Protein AF-0000000086186577 (afdb_homodimer)

Structure (mmCIF, N/CA/C/O backbone):
data_AF-0000000086186577-model_v1
#
loop_
_entity.id
_entity.type
_entity.pdbx_description
1 polymer 'Ribonuclease VapC'
#
loop_
_atom_site.group_PDB
_atom_site.id
_atom_site.type_symbol
_atom_site.label_atom_id
_atom_site.label_alt_id
_atom_site.label_comp_id
_atom_site.label_asym_id
_atom_site.label_entity_id
_atom_site.label_seq_id
_atom_site.pdbx_PDB_ins_code
_atom_site.Cartn_x
_atom_site.Cartn_y
_atom_site.Cartn_z
_atom_site.occupancy
_atom_site.B_iso_or_equiv
_atom_site.auth_seq_id
_atom_site.auth_comp_id
_atom_site.auth_asym_id
_atom_site.auth_atom_id
_atom_site.pdbx_PDB_model_num
ATOM 1 N N . MET A 1 1 ? -5.613 15.898 15.164 1 96.75 1 MET A N 1
ATOM 2 C CA . MET A 1 1 ? -4.414 15.586 14.383 1 96.75 1 MET A CA 1
ATOM 3 C C . MET A 1 1 ? -4.773 15.289 12.938 1 96.75 1 MET A C 1
ATOM 5 O O . MET A 1 1 ? -5.777 14.625 12.664 1 96.75 1 MET A O 1
ATOM 9 N N . ILE A 1 2 ? -3.973 15.852 12.047 1 98.38 2 ILE A N 1
ATOM 10 C CA . ILE A 1 2 ? -4.281 15.711 10.625 1 98.38 2 ILE A CA 1
ATOM 11 C C . ILE A 1 2 ? -3.23 14.828 9.953 1 98.38 2 ILE A C 1
ATOM 13 O O . ILE A 1 2 ? -2.037 15.141 9.992 1 98.38 2 ILE A O 1
ATOM 17 N N . LEU A 1 3 ? -3.717 13.711 9.422 1 98.81 3 LEU A N 1
ATOM 18 C CA . LEU A 1 3 ? -2.891 12.883 8.547 1 98.81 3 LEU A CA 1
ATOM 19 C C . LEU A 1 3 ? -2.809 13.492 7.148 1 98.81 3 LEU A C 1
ATOM 21 O O . LEU A 1 3 ? -3.828 13.641 6.473 1 98.81 3 LEU A O 1
ATOM 25 N N . VAL A 1 4 ? -1.599 13.844 6.754 1 98.62 4 VAL A N 1
ATOM 26 C CA . VAL A 1 4 ? -1.414 14.492 5.461 1 98.62 4 VAL A CA 1
ATOM 27 C C . VAL A 1 4 ? -0.973 13.461 4.426 1 98.62 4 VAL A C 1
ATOM 29 O O . VAL A 1 4 ? 0.032 12.766 4.613 1 98.62 4 VAL A O 1
ATOM 32 N N . ASP A 1 5 ? -1.683 13.383 3.336 1 98.19 5 ASP A N 1
ATOM 33 C CA . ASP A 1 5 ? -1.47 12.406 2.273 1 98.19 5 ASP A CA 1
ATOM 34 C C . ASP A 1 5 ? -0.297 12.812 1.382 1 98.19 5 ASP A C 1
ATOM 36 O O . ASP A 1 5 ? 0.136 13.961 1.401 1 98.19 5 ASP A O 1
ATOM 40 N N . THR A 1 6 ? 0.16 11.836 0.624 1 97.81 6 THR A N 1
ATOM 41 C CA . THR A 1 6 ? 1.328 11.984 -0.237 1 97.81 6 THR A CA 1
ATOM 42 C C . THR A 1 6 ? 1.143 13.156 -1.199 1 97.81 6 THR A C 1
ATOM 44 O O . THR A 1 6 ? 2.064 13.953 -1.407 1 97.81 6 THR A O 1
ATOM 47 N N . SER A 1 7 ? -0.025 13.305 -1.786 1 95.88 7 SER A N 1
ATOM 48 C CA . SER A 1 7 ? -0.275 14.352 -2.771 1 95.88 7 SER A CA 1
ATOM 49 C C . SER A 1 7 ? -0.079 15.742 -2.168 1 95.88 7 SER A C 1
ATOM 51 O O . SER A 1 7 ? 0.431 16.641 -2.83 1 95.88 7 SER A O 1
ATOM 53 N N . VAL A 1 8 ? -0.437 15.945 -0.972 1 97.62 8 VAL A N 1
ATOM 54 C CA . VAL A 1 8 ? -0.311 17.234 -0.298 1 97.62 8 VAL A CA 1
ATOM 55 C C . VAL A 1 8 ? 1.159 17.516 0.009 1 97.62 8 VAL A C 1
ATOM 57 O O . VAL A 1 8 ? 1.636 18.641 -0.181 1 97.62 8 VAL A O 1
ATOM 60 N N . TRP A 1 9 ? 1.901 16.516 0.48 1 97.88 9 TRP A N 1
ATOM 61 C CA . TRP A 1 9 ? 3.326 16.672 0.759 1 97.88 9 TRP A CA 1
ATOM 62 C C . TRP A 1 9 ? 4.094 17.016 -0.51 1 97.88 9 TRP A C 1
ATOM 64 O O . TRP A 1 9 ? 4.961 17.891 -0.494 1 97.88 9 TRP A O 1
ATOM 74 N N . ILE A 1 10 ? 3.803 16.328 -1.599 1 96.31 10 ILE A N 1
ATOM 75 C CA . ILE A 1 10 ? 4.465 16.609 -2.871 1 96.31 10 ILE A CA 1
ATOM 76 C C . ILE A 1 10 ? 4.258 18.062 -3.262 1 96.31 10 ILE A C 1
ATOM 78 O O . ILE A 1 10 ? 5.211 18.75 -3.635 1 96.31 10 ILE A O 1
ATOM 82 N N . ASP A 1 11 ? 3.039 18.547 -3.156 1 95.69 11 ASP A N 1
ATOM 83 C CA . ASP A 1 11 ? 2.748 19.938 -3.461 1 95.69 11 ASP A CA 1
ATOM 84 C C . ASP A 1 11 ? 3.557 20.875 -2.568 1 95.69 11 ASP A C 1
ATOM 86 O O . ASP A 1 11 ? 4.133 21.859 -3.049 1 95.69 11 ASP A O 1
ATOM 90 N N . HIS A 1 12 ? 3.576 20.531 -1.298 1 96.75 12 HIS A N 1
ATOM 91 C CA . HIS A 1 12 ? 4.273 21.359 -0.326 1 96.75 12 HIS A CA 1
ATOM 92 C C . HIS A 1 12 ? 5.77 21.406 -0.607 1 96.75 12 HIS A C 1
ATOM 94 O O . HIS A 1 12 ? 6.406 22.453 -0.461 1 96.75 12 HIS A O 1
ATOM 100 N N . LEU A 1 13 ? 6.363 20.281 -0.98 1 95.88 13 LEU A N 1
ATOM 101 C CA . LEU A 1 13 ? 7.797 20.188 -1.246 1 95.88 13 LEU A CA 1
ATOM 102 C C . LEU A 1 13 ? 8.156 20.922 -2.533 1 95.88 13 LEU A C 1
ATOM 104 O O . LEU A 1 13 ? 9.289 21.375 -2.691 1 95.88 13 LEU A O 1
ATOM 108 N N . HIS A 1 14 ? 7.18 21.016 -3.459 1 95.12 14 HIS A N 1
ATOM 109 C CA . HIS A 1 14 ? 7.383 21.781 -4.688 1 95.12 14 HIS A CA 1
ATOM 110 C C . HIS A 1 14 ? 7.199 23.281 -4.441 1 95.12 14 HIS A C 1
ATOM 112 O O . HIS A 1 14 ? 7.977 24.094 -4.945 1 95.12 14 HIS A O 1
ATOM 118 N N . ARG A 1 15 ? 6.109 23.562 -3.793 1 96.25 15 ARG A N 1
ATOM 119 C CA . ARG A 1 15 ? 5.777 24.922 -3.387 1 96.25 15 ARG A CA 1
ATOM 120 C C . ARG A 1 15 ? 5.195 24.953 -1.979 1 96.25 15 ARG A C 1
ATOM 122 O O . ARG A 1 15 ? 4.133 24.375 -1.73 1 96.25 15 ARG A O 1
ATOM 129 N N . ARG A 1 16 ? 5.852 25.641 -1.204 1 96.44 16 ARG A N 1
ATOM 130 C CA . ARG A 1 16 ? 5.461 25.688 0.201 1 96.44 16 ARG A CA 1
ATOM 131 C C . ARG A 1 16 ? 3.979 26.016 0.343 1 96.44 16 ARG A C 1
ATOM 133 O O . ARG A 1 16 ? 3.502 27.016 -0.22 1 96.44 16 ARG A O 1
ATOM 140 N N . ASP A 1 17 ? 3.322 25.188 1.038 1 95.69 17 ASP A N 1
ATOM 141 C CA . ASP A 1 17 ? 1.931 25.422 1.413 1 95.69 17 ASP A CA 1
ATOM 142 C C . ASP A 1 17 ? 1.835 26.062 2.795 1 95.69 17 ASP A C 1
ATOM 144 O O . ASP A 1 17 ? 2.129 25.422 3.805 1 95.69 17 ASP A O 1
ATOM 148 N N . GLU A 1 18 ? 1.348 27.297 2.865 1 96.12 18 GLU A N 1
ATOM 149 C CA . GLU A 1 18 ? 1.37 28.062 4.105 1 96.12 18 GLU A CA 1
ATOM 150 C C . GLU A 1 18 ? 0.424 27.469 5.145 1 96.12 18 GLU A C 1
ATOM 152 O O . GLU A 1 18 ? 0.695 27.531 6.344 1 96.12 18 GLU A O 1
ATOM 157 N N . HIS A 1 19 ? -0.599 26.938 4.652 1 96.12 19 HIS A N 1
ATOM 158 C CA . HIS A 1 19 ? -1.521 26.297 5.59 1 96.12 19 HIS A CA 1
ATOM 159 C C . HIS A 1 19 ? -0.889 25.078 6.246 1 96.12 19 HIS A C 1
ATOM 161 O O . HIS A 1 19 ? -0.95 24.922 7.469 1 96.12 19 HIS A O 1
ATOM 167 N N . LEU A 1 20 ? -0.314 24.188 5.441 1 97.56 20 LEU A N 1
ATOM 168 C CA . LEU A 1 20 ? 0.388 23.031 6 1 97.56 20 LEU A CA 1
ATOM 169 C C . LEU A 1 20 ? 1.509 23.484 6.934 1 97.56 20 LEU A C 1
ATOM 171 O O . LEU A 1 20 ? 1.681 22.922 8.016 1 97.56 20 LEU A O 1
ATOM 175 N N . ALA A 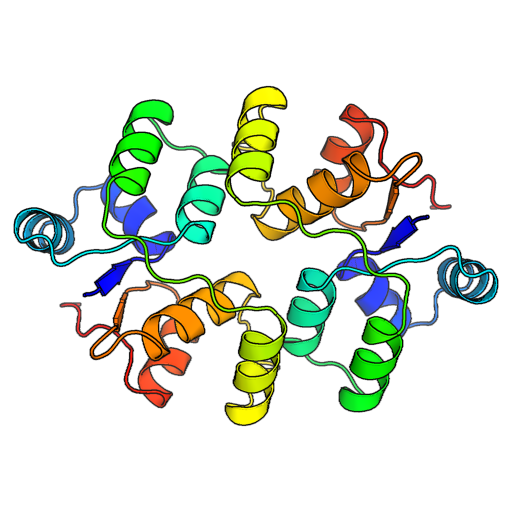1 21 ? 2.262 24.484 6.578 1 97.38 21 ALA A N 1
ATOM 176 C CA . ALA A 1 21 ? 3.357 25 7.395 1 97.38 21 ALA A CA 1
ATOM 177 C C . ALA A 1 21 ? 2.854 25.438 8.766 1 97.38 21 ALA A C 1
ATOM 179 O O . ALA A 1 21 ? 3.482 25.156 9.789 1 97.38 21 ALA A O 1
ATOM 180 N N . SER A 1 22 ? 1.785 26.125 8.719 1 97.19 22 SER A N 1
ATOM 181 C CA . SER A 1 22 ? 1.215 26.594 9.977 1 97.19 22 SER A CA 1
ATOM 182 C C . SER A 1 22 ? 0.793 25.438 10.867 1 97.19 22 SER A C 1
ATOM 184 O O . SER A 1 22 ? 1.011 25.469 12.078 1 97.19 22 SER A O 1
ATOM 186 N N . LEU A 1 23 ? 0.157 24.422 10.297 1 97.38 23 LEU A N 1
ATOM 187 C CA . LEU A 1 23 ? -0.253 23.234 11.039 1 97.38 23 LEU A CA 1
ATOM 188 C C . LEU A 1 23 ? 0.958 22.516 11.617 1 97.38 23 LEU A C 1
ATOM 190 O O . LEU A 1 23 ? 0.913 22.016 12.742 1 97.38 23 LEU A O 1
ATOM 194 N N . LEU A 1 24 ? 2.021 22.438 10.828 1 97.5 24 LEU A N 1
ATOM 195 C CA . LEU A 1 24 ? 3.262 21.812 11.273 1 97.5 24 LEU A CA 1
ATOM 196 C C . LEU A 1 24 ? 3.836 22.531 12.477 1 97.5 24 LEU A C 1
ATOM 198 O O . LEU A 1 24 ? 4.266 21.906 13.445 1 97.5 24 LEU A O 1
ATOM 202 N N . GLU A 1 25 ? 3.807 23.797 12.445 1 97 25 GLU A N 1
ATOM 203 C CA . GLU A 1 25 ? 4.324 24.625 13.539 1 97 25 GLU A CA 1
ATOM 204 C C . GLU A 1 25 ? 3.521 24.406 14.812 1 97 25 GLU A C 1
ATOM 206 O O . GLU A 1 25 ? 4.066 24.5 15.922 1 97 25 GLU A O 1
ATOM 211 N N . ARG A 1 26 ? 2.33 24.094 14.664 1 97.5 26 ARG A N 1
ATOM 212 C CA . ARG A 1 26 ? 1.442 23.922 15.812 1 97.5 26 ARG A CA 1
ATOM 213 C C . ARG A 1 26 ? 1.37 22.469 16.234 1 97.5 26 ARG A C 1
ATOM 215 O O . ARG A 1 26 ? 0.545 22.094 17.078 1 97.5 26 ARG A O 1
ATOM 222 N N . ASP A 1 27 ? 2.154 21.562 15.664 1 97.38 27 ASP A N 1
ATOM 223 C CA . ASP A 1 27 ? 2.219 20.141 15.977 1 97.38 27 ASP A CA 1
ATOM 224 C C . ASP A 1 27 ? 0.853 19.484 15.805 1 97.38 27 ASP A C 1
ATOM 226 O O . ASP A 1 27 ? 0.437 18.672 16.641 1 97.38 27 ASP A O 1
ATOM 230 N N . GLU A 1 28 ? 0.205 19.891 14.688 1 97.69 28 GLU A N 1
ATOM 231 C CA . GLU A 1 28 ? -1.139 19.391 14.43 1 97.69 28 GLU A CA 1
ATOM 232 C C . GLU A 1 28 ? -1.147 18.422 13.234 1 97.69 28 GLU A C 1
ATOM 234 O O . GLU A 1 28 ? -2.213 18.078 12.727 1 97.69 28 GLU A O 1
ATOM 239 N N . VAL A 1 29 ? 0.001 18.094 12.766 1 98.38 29 VAL A N 1
ATOM 240 C CA . VAL A 1 29 ? 0.143 17.219 11.617 1 98.38 29 VAL A CA 1
ATOM 241 C C . VAL A 1 29 ? 0.831 15.914 12.039 1 98.38 29 VAL A C 1
ATOM 243 O O . VAL A 1 29 ? 1.8 15.938 12.797 1 98.38 29 VAL A O 1
ATOM 246 N N . GLY A 1 30 ? 0.238 14.836 11.617 1 98.62 30 GLY A N 1
ATOM 247 C CA . GLY A 1 30 ? 0.902 13.547 11.703 1 98.62 30 GLY A CA 1
ATOM 248 C C . GLY A 1 30 ? 1.228 12.953 10.352 1 98.62 30 GLY A C 1
ATOM 249 O O . GLY A 1 30 ? 0.874 13.516 9.312 1 98.62 30 GLY A O 1
ATOM 250 N N . CYS A 1 31 ? 1.93 11.883 10.414 1 98.81 31 CYS A N 1
ATOM 251 C CA . CYS A 1 31 ? 2.322 11.156 9.211 1 98.81 31 CYS A CA 1
ATOM 252 C C . CYS A 1 31 ? 2.01 9.672 9.336 1 98.81 31 CYS A C 1
ATOM 254 O O . CYS A 1 31 ? 1.437 9.234 10.336 1 98.81 31 CYS A O 1
ATOM 256 N N . HIS A 1 32 ? 2.16 9 8.312 1 98.88 32 HIS A N 1
ATOM 257 C CA . HIS A 1 32 ? 1.963 7.559 8.234 1 98.88 32 HIS A CA 1
ATOM 258 C C . HIS A 1 32 ? 3.139 6.879 7.535 1 98.88 32 HIS A C 1
ATOM 260 O O . HIS A 1 32 ? 3.664 7.398 6.551 1 98.88 32 HIS A O 1
ATOM 266 N N . PRO A 1 33 ? 3.518 5.703 7.973 1 98.81 33 PRO A N 1
ATOM 267 C CA . PRO A 1 33 ? 4.633 5.004 7.332 1 98.81 33 PRO A CA 1
ATOM 268 C C . PRO A 1 33 ? 4.441 4.84 5.824 1 98.81 33 PRO A C 1
ATOM 270 O O . PRO A 1 33 ? 5.387 5.023 5.055 1 98.81 33 PRO A O 1
ATOM 273 N N . MET A 1 34 ? 3.242 4.598 5.395 1 98.81 34 MET A N 1
ATOM 274 C CA . MET A 1 34 ? 3.01 4.355 3.973 1 98.81 34 MET A CA 1
ATOM 275 C C . MET A 1 34 ? 3.139 5.648 3.174 1 98.81 34 MET A C 1
ATOM 277 O O . MET A 1 34 ? 3.492 5.621 1.993 1 98.81 34 MET A O 1
ATOM 281 N N . VAL A 1 35 ? 2.854 6.766 3.738 1 98.75 35 VAL A N 1
ATOM 282 C CA . VAL A 1 35 ? 3.096 8.047 3.092 1 98.75 35 VAL A CA 1
ATOM 283 C C . VAL A 1 35 ? 4.598 8.266 2.912 1 98.75 35 VAL A C 1
ATOM 285 O O . VAL A 1 35 ? 5.047 8.688 1.845 1 98.75 35 VAL A O 1
ATOM 288 N N . ILE A 1 36 ? 5.352 7.949 3.955 1 98.75 36 ILE A N 1
ATOM 289 C CA . ILE A 1 36 ? 6.805 8.07 3.893 1 98.75 36 ILE A CA 1
ATOM 290 C C . ILE A 1 36 ? 7.352 7.148 2.807 1 98.75 36 ILE A C 1
ATOM 292 O O . ILE A 1 36 ? 8.219 7.547 2.023 1 98.75 36 ILE A O 1
ATOM 296 N N . GLU A 1 37 ? 6.852 5.93 2.768 1 98.75 37 GLU A N 1
ATOM 297 C CA . GLU A 1 37 ? 7.285 4.973 1.757 1 98.75 37 GLU A CA 1
ATOM 298 C C . GLU A 1 37 ? 7.004 5.488 0.349 1 98.75 37 GLU A C 1
ATOM 300 O O . GLU A 1 37 ? 7.852 5.375 -0.54 1 98.75 37 GLU A O 1
ATOM 305 N N . GLU A 1 38 ? 5.816 6.027 0.149 1 98.38 38 GLU A N 1
ATOM 306 C CA . GLU A 1 38 ? 5.473 6.57 -1.161 1 98.38 38 GLU A CA 1
ATOM 307 C C . GLU A 1 38 ? 6.418 7.707 -1.551 1 98.38 38 GLU A C 1
ATOM 309 O O . GLU A 1 38 ? 6.895 7.762 -2.686 1 98.38 38 GLU A O 1
ATOM 314 N N . LEU A 1 39 ? 6.684 8.609 -0.676 1 98.12 39 LEU A N 1
ATOM 315 C CA . LEU A 1 39 ? 7.582 9.727 -0.957 1 98.12 39 LEU A CA 1
ATOM 316 C C . LEU A 1 39 ? 9 9.219 -1.216 1 98.12 39 LEU A C 1
ATOM 318 O O . LEU A 1 39 ? 9.688 9.734 -2.102 1 98.12 39 LEU A O 1
ATOM 322 N N . ALA A 1 40 ? 9.414 8.211 -0.444 1 98.19 40 ALA A N 1
ATOM 323 C CA . ALA A 1 40 ? 10.75 7.641 -0.597 1 98.19 40 ALA A CA 1
ATOM 324 C C . ALA A 1 40 ? 10.922 7.008 -1.977 1 98.19 40 ALA A C 1
ATOM 326 O O . ALA A 1 40 ? 12.039 6.941 -2.5 1 98.19 40 ALA A O 1
ATOM 327 N N . LEU A 1 41 ? 9.844 6.602 -2.555 1 98.25 41 LEU A N 1
ATOM 328 C CA . LEU A 1 41 ? 9.891 5.961 -3.865 1 98.25 41 LEU A CA 1
ATOM 329 C C . LEU A 1 41 ? 9.812 7 -4.98 1 98.25 41 LEU A C 1
ATOM 331 O O . LEU A 1 41 ? 10.086 6.691 -6.141 1 98.25 41 LEU A O 1
ATOM 335 N N . GLY A 1 42 ? 9.352 8.203 -4.621 1 96.81 42 GLY A N 1
ATOM 336 C CA . GLY A 1 42 ? 9.281 9.289 -5.586 1 96.81 42 GLY A CA 1
ATOM 337 C C . GLY A 1 42 ? 10.602 10.016 -5.762 1 96.81 42 GLY A C 1
ATOM 338 O O . GLY A 1 42 ? 11.641 9.547 -5.305 1 96.81 42 GLY A O 1
ATOM 339 N N . SER A 1 43 ? 10.523 11.07 -6.605 1 91.25 43 SER A N 1
ATOM 340 C CA . SER A 1 43 ? 11.695 11.922 -6.805 1 91.25 43 SER A CA 1
ATOM 341 C C . SER A 1 43 ? 11.656 13.133 -5.879 1 91.25 43 SER A C 1
ATOM 343 O O . SER A 1 43 ? 11.094 14.172 -6.23 1 91.25 43 SER A O 1
ATOM 345 N N . VAL A 1 44 ? 12.117 12.992 -4.719 1 92.06 44 VAL A N 1
ATOM 346 C CA . VAL A 1 44 ? 12.109 14.055 -3.717 1 92.06 44 VAL A CA 1
ATOM 347 C C . VAL A 1 44 ? 13.516 14.633 -3.57 1 92.06 44 VAL A C 1
ATOM 349 O O . VAL A 1 44 ? 14.484 13.891 -3.41 1 92.06 44 VAL A O 1
ATOM 352 N N . ARG A 1 45 ? 13.578 15.945 -3.711 1 90.38 45 ARG A N 1
ATOM 353 C CA . ARG A 1 45 ? 14.844 16.609 -3.42 1 90.38 45 ARG A CA 1
ATOM 354 C C . ARG A 1 45 ? 15.156 16.547 -1.929 1 90.38 45 ARG A C 1
ATOM 356 O O . ARG A 1 45 ? 14.258 16.625 -1.093 1 90.38 45 ARG A O 1
ATOM 363 N N . ASP A 1 46 ? 16.469 16.5 -1.578 1 93.88 46 ASP A N 1
ATOM 364 C CA . ASP A 1 46 ? 16.891 16.406 -0.183 1 93.88 46 ASP A CA 1
ATOM 365 C C . ASP A 1 46 ? 16.188 15.258 0.534 1 93.88 46 ASP A C 1
ATOM 367 O O . ASP A 1 46 ? 15.609 15.453 1.605 1 93.88 46 ASP A O 1
ATOM 371 N N . ARG A 1 47 ? 16.172 14.148 -0.111 1 93.5 47 ARG A N 1
ATOM 372 C CA . ARG A 1 47 ? 15.422 12.953 0.267 1 93.5 47 ARG A CA 1
ATOM 373 C C . ARG A 1 47 ? 15.672 12.586 1.728 1 93.5 47 ARG A C 1
ATOM 375 O O . ARG A 1 47 ? 14.727 12.422 2.5 1 93.5 47 ARG A O 1
ATOM 382 N N . ALA A 1 48 ? 16.906 12.422 2.113 1 94.31 48 ALA A N 1
ATOM 383 C CA . ALA A 1 48 ? 17.234 12.008 3.475 1 94.31 48 ALA A CA 1
ATOM 384 C C . ALA A 1 48 ? 16.656 12.977 4.5 1 94.31 48 ALA A C 1
ATOM 386 O O . ALA A 1 48 ? 16.094 12.555 5.516 1 94.31 48 ALA A O 1
ATOM 387 N N . THR A 1 49 ? 16.781 14.242 4.258 1 96.56 49 THR A N 1
ATOM 388 C CA . THR A 1 49 ? 16.281 15.266 5.164 1 96.56 49 THR A CA 1
ATOM 389 C C . THR A 1 49 ? 14.766 15.219 5.258 1 96.56 49 THR A C 1
ATOM 391 O O . THR A 1 49 ? 14.203 15.211 6.355 1 96.56 49 THR A O 1
ATOM 394 N N . VAL A 1 50 ? 14.125 15.148 4.094 1 97.06 50 VAL A N 1
ATOM 395 C CA . VAL A 1 50 ? 12.664 15.148 4.043 1 97.06 50 VAL A CA 1
ATOM 396 C C . VAL A 1 50 ? 12.117 13.914 4.758 1 97.06 50 VAL A C 1
ATOM 398 O O . VAL A 1 50 ? 11.219 14.023 5.598 1 97.06 50 VAL A O 1
ATOM 401 N N . ILE A 1 51 ? 12.641 12.766 4.453 1 97.69 51 ILE A N 1
ATOM 402 C CA . ILE A 1 51 ? 12.188 11.516 5.059 1 97.69 51 ILE A CA 1
ATOM 403 C C . ILE A 1 51 ? 12.422 11.562 6.566 1 97.69 51 ILE A C 1
ATOM 405 O O . ILE A 1 51 ? 11.562 11.148 7.344 1 97.69 51 ILE A O 1
ATOM 409 N N . GLY A 1 52 ? 13.594 12.039 6.965 1 97.81 52 GLY A N 1
ATOM 410 C CA . GLY A 1 52 ? 13.883 12.188 8.383 1 97.81 52 GLY A CA 1
ATOM 411 C C . GLY A 1 52 ? 12.891 13.094 9.094 1 97.81 52 GLY A C 1
ATOM 412 O O . GLY A 1 52 ? 12.445 12.781 10.195 1 97.81 52 GLY A O 1
ATOM 413 N N . LEU A 1 53 ? 12.531 14.219 8.531 1 97.31 53 LEU A N 1
ATOM 414 C CA . LEU A 1 53 ? 11.57 15.156 9.117 1 97.31 53 LEU A CA 1
ATOM 415 C C . LEU A 1 53 ? 10.195 14.516 9.25 1 97.31 53 LEU A C 1
ATOM 417 O O . LEU A 1 53 ? 9.555 14.617 10.297 1 97.31 53 LEU A O 1
ATOM 421 N N . LEU A 1 54 ? 9.797 13.852 8.219 1 98.31 54 LEU A N 1
ATOM 422 C CA . LEU A 1 54 ? 8.492 13.203 8.242 1 98.31 54 LEU A CA 1
ATOM 423 C C . LEU A 1 54 ? 8.453 12.102 9.297 1 98.31 54 LEU A C 1
ATOM 425 O O . LEU A 1 54 ? 7.434 11.914 9.969 1 98.31 54 LEU A O 1
ATOM 429 N N . ALA A 1 55 ? 9.562 11.352 9.398 1 98.19 55 ALA A N 1
ATOM 430 C CA . ALA A 1 55 ? 9.648 10.258 10.359 1 98.19 55 ALA A CA 1
ATOM 431 C C . ALA A 1 55 ? 9.602 10.781 11.789 1 98.19 55 ALA A C 1
ATOM 433 O O . ALA A 1 55 ? 9.359 10.023 12.734 1 98.19 55 ALA A O 1
ATOM 434 N N . SER A 1 56 ? 9.867 12.055 11.961 1 98.12 56 SER A N 1
ATOM 435 C CA . SER A 1 56 ? 9.891 12.648 13.297 1 98.12 56 SER A CA 1
ATOM 436 C C . SER A 1 56 ? 8.508 13.141 13.703 1 98.12 56 SER A C 1
ATOM 438 O O . SER A 1 56 ? 8.266 13.445 14.875 1 98.12 56 SER A O 1
ATOM 440 N N . LEU A 1 57 ? 7.578 13.242 12.82 1 98.56 57 LEU A N 1
ATOM 441 C CA . LEU A 1 57 ? 6.211 13.648 13.133 1 98.56 57 LEU A CA 1
ATOM 442 C C . LEU A 1 57 ? 5.484 12.562 13.914 1 98.56 57 LEU A C 1
ATOM 444 O O . LEU A 1 57 ? 5.914 11.406 13.922 1 98.56 57 LEU A O 1
ATOM 448 N N . TRP A 1 58 ? 4.441 13.008 14.633 1 98.5 58 TRP A N 1
ATOM 449 C CA . TRP A 1 58 ? 3.584 12.016 15.273 1 98.5 58 TRP A CA 1
ATOM 450 C C . TRP A 1 58 ? 3.1 10.984 14.258 1 98.5 58 TRP A C 1
ATOM 452 O O . TRP A 1 58 ? 2.613 11.336 13.18 1 98.5 58 TRP A O 1
ATOM 462 N N . SER A 1 59 ? 3.24 9.703 14.57 1 98.69 59 SER A N 1
ATOM 463 C CA . SER A 1 59 ? 2.914 8.641 13.625 1 98.69 59 SER A CA 1
ATOM 464 C C . SER A 1 59 ? 1.503 8.109 13.859 1 98.69 59 SER A C 1
ATOM 466 O O . SER A 1 59 ? 1.189 7.613 14.945 1 98.69 59 SER A O 1
ATOM 468 N N . PHE A 1 60 ? 0.684 8.266 12.852 1 98.88 60 PHE A N 1
ATOM 469 C CA . PHE A 1 60 ? -0.617 7.613 12.906 1 98.88 60 PHE A CA 1
ATOM 470 C C . PHE A 1 60 ? -0.456 6.102 13.008 1 98.88 60 PHE A C 1
ATOM 472 O O . PHE A 1 60 ? 0.485 5.535 12.453 1 98.88 60 PHE A O 1
ATOM 479 N N . PRO A 1 61 ? -1.416 5.43 13.727 1 98.62 61 PRO A N 1
ATOM 480 C CA . PRO A 1 61 ? -1.328 3.973 13.828 1 98.62 61 PRO A CA 1
ATOM 481 C C . PRO A 1 61 ? -1.544 3.27 12.492 1 98.62 61 PRO A C 1
ATOM 483 O O . PRO A 1 61 ? -2.342 3.729 11.672 1 98.62 61 PRO A O 1
ATOM 486 N N . VAL A 1 62 ? -0.83 2.176 12.297 1 98.62 62 VAL A N 1
ATOM 487 C CA . VAL A 1 62 ? -1.024 1.324 11.125 1 98.62 62 VAL A CA 1
ATOM 488 C C . VAL A 1 62 ? -2.133 0.31 11.406 1 98.62 62 VAL A C 1
ATOM 490 O O . VAL A 1 62 ? -2.016 -0.511 12.312 1 98.62 62 VAL A O 1
ATOM 493 N N . VAL A 1 63 ? -3.203 0.434 10.648 1 98.62 63 VAL A N 1
ATOM 494 C CA . VAL A 1 63 ? -4.27 -0.549 10.805 1 98.62 63 VAL A CA 1
ATOM 495 C C . VAL A 1 63 ? -3.869 -1.858 10.133 1 98.62 63 VAL A C 1
ATOM 497 O O . VAL A 1 63 ? -3.168 -1.851 9.117 1 98.62 63 VAL A O 1
ATOM 500 N N . SER A 1 64 ? -4.336 -2.959 10.711 1 98.44 64 SER A N 1
ATOM 501 C CA . SER A 1 64 ? -3.977 -4.281 10.211 1 98.44 64 SER A CA 1
ATOM 502 C C . SER A 1 64 ? -4.738 -4.613 8.93 1 98.44 64 SER A C 1
ATOM 504 O O . SER A 1 64 ? -5.711 -3.943 8.586 1 98.44 64 SER A O 1
ATOM 506 N N . HIS A 1 65 ? -4.238 -5.641 8.266 1 98.56 65 HIS A N 1
ATOM 507 C CA . HIS A 1 65 ? -4.938 -6.191 7.109 1 98.56 65 HIS A CA 1
ATOM 508 C C . HIS A 1 65 ? -6.398 -6.488 7.438 1 98.56 65 HIS A C 1
ATOM 510 O O . HIS A 1 65 ? -7.297 -6.094 6.691 1 98.56 65 HIS A O 1
ATOM 516 N N . ASP A 1 66 ? -6.648 -7.191 8.562 1 98.38 66 ASP A N 1
ATOM 517 C CA . ASP A 1 66 ? -8.016 -7.547 8.922 1 98.38 66 ASP A CA 1
ATOM 518 C C . ASP A 1 66 ? -8.875 -6.301 9.125 1 98.38 66 ASP A C 1
ATOM 520 O O . ASP A 1 66 ? -10.031 -6.254 8.695 1 98.38 66 ASP A O 1
ATOM 524 N N . GLU A 1 67 ? -8.375 -5.297 9.75 1 98.62 67 GLU A N 1
ATOM 525 C CA . GLU A 1 67 ? -9.102 -4.055 9.992 1 98.62 67 GLU A CA 1
ATOM 526 C C . GLU A 1 67 ? -9.438 -3.344 8.688 1 98.62 67 GLU A C 1
ATOM 528 O O . GLU A 1 67 ? -10.547 -2.83 8.516 1 98.62 67 GLU A O 1
ATOM 533 N N . VAL A 1 68 ? -8.469 -3.312 7.781 1 98.56 68 VAL A N 1
ATOM 534 C CA . VAL A 1 68 ? -8.703 -2.662 6.496 1 98.56 68 VAL A CA 1
ATOM 535 C C . VAL A 1 68 ? -9.773 -3.43 5.715 1 98.56 68 VAL A C 1
ATOM 537 O O . VAL A 1 68 ? -10.633 -2.826 5.074 1 98.56 68 VAL A O 1
ATOM 540 N N . MET A 1 69 ? -9.695 -4.777 5.766 1 98.5 69 MET A N 1
ATOM 541 C CA . MET A 1 69 ? -10.688 -5.586 5.059 1 98.5 69 MET A CA 1
ATOM 542 C C . MET A 1 69 ? -12.078 -5.355 5.629 1 98.5 69 MET A C 1
ATOM 544 O O . MET A 1 69 ? -13.062 -5.293 4.883 1 98.5 69 MET A O 1
ATOM 548 N N . VAL A 1 70 ? -12.195 -5.219 6.918 1 98.25 70 VAL A N 1
ATOM 549 C CA . VAL A 1 70 ? -13.469 -4.902 7.559 1 98.25 70 VAL A CA 1
ATOM 550 C C . VAL A 1 70 ? -13.953 -3.527 7.102 1 98.25 70 VAL A C 1
ATOM 552 O O . VAL A 1 70 ? -15.125 -3.352 6.773 1 98.25 70 VAL A O 1
ATOM 555 N N . LEU A 1 71 ? -13.07 -2.592 7.055 1 98.44 71 LEU A N 1
ATOM 556 C CA . LEU A 1 71 ? -13.391 -1.24 6.609 1 98.44 71 LEU A CA 1
ATOM 557 C C . LEU A 1 71 ? -13.898 -1.249 5.168 1 98.44 71 LEU A C 1
ATOM 559 O O . LEU A 1 71 ? -14.922 -0.628 4.863 1 98.44 71 LEU A O 1
ATOM 563 N N . VAL A 1 72 ? -13.188 -1.929 4.277 1 98.25 72 VAL A N 1
ATOM 564 C CA . VAL A 1 72 ? -13.555 -2.02 2.867 1 98.25 72 VAL A CA 1
ATOM 565 C C . VAL A 1 72 ? -14.961 -2.596 2.732 1 98.25 72 VAL A C 1
ATOM 567 O O . VAL A 1 72 ? -15.781 -2.078 1.969 1 98.25 72 VAL A O 1
ATOM 570 N N . ASP A 1 73 ? -15.227 -3.609 3.514 1 97.12 73 ASP A N 1
ATOM 571 C CA . ASP A 1 73 ? -16.516 -4.273 3.449 1 97.12 73 ASP A CA 1
ATOM 572 C C . ASP A 1 73 ? -17.625 -3.393 4.039 1 97.12 73 ASP A C 1
ATOM 574 O O . ASP A 1 73 ? -18.641 -3.135 3.389 1 97.12 73 ASP A O 1
ATOM 578 N N . ARG A 1 74 ? -17.406 -2.871 5.164 1 97.38 74 ARG A N 1
ATOM 579 C CA . ARG A 1 74 ? -18.422 -2.121 5.891 1 97.38 74 ARG A CA 1
ATOM 580 C C . ARG A 1 74 ? -18.781 -0.83 5.16 1 97.38 74 ARG A C 1
ATOM 582 O O . ARG A 1 74 ? -19.938 -0.422 5.137 1 97.38 74 ARG A O 1
ATOM 589 N N . GLN A 1 75 ? -17.781 -0.256 4.543 1 97.56 75 GLN A N 1
ATOM 590 C CA . GLN A 1 75 ? -18.016 1.034 3.906 1 97.56 75 GLN A CA 1
ATOM 591 C C . GLN A 1 75 ? -18.188 0.88 2.398 1 97.56 75 GLN A C 1
ATOM 593 O O . GLN A 1 75 ? -18.281 1.873 1.673 1 97.56 75 GLN A O 1
ATOM 598 N N . GLN A 1 76 ? -18.188 -0.349 1.946 1 96.44 76 GLN A N 1
ATOM 599 C CA . GLN A 1 76 ? -18.391 -0.654 0.533 1 96.44 76 GLN A CA 1
ATOM 600 C C . GLN A 1 76 ? -17.453 0.19 -0.342 1 96.44 76 GLN A C 1
ATOM 602 O O . GLN A 1 76 ? -17.922 0.87 -1.263 1 96.44 76 GLN A O 1
ATOM 607 N N . LEU A 1 77 ? -16.188 0.035 -0.142 1 97.94 77 LEU A N 1
ATOM 608 C CA . LEU A 1 77 ? -15.203 0.917 -0.763 1 97.94 77 LEU A CA 1
ATOM 609 C C . LEU A 1 77 ? -14.781 0.386 -2.129 1 97.94 77 LEU A C 1
ATOM 611 O O . LEU A 1 77 ? -14.008 1.032 -2.838 1 97.94 77 LEU A O 1
ATOM 615 N N . TRP A 1 78 ? -15.273 -0.79 -2.496 1 97 78 TRP A N 1
ATOM 616 C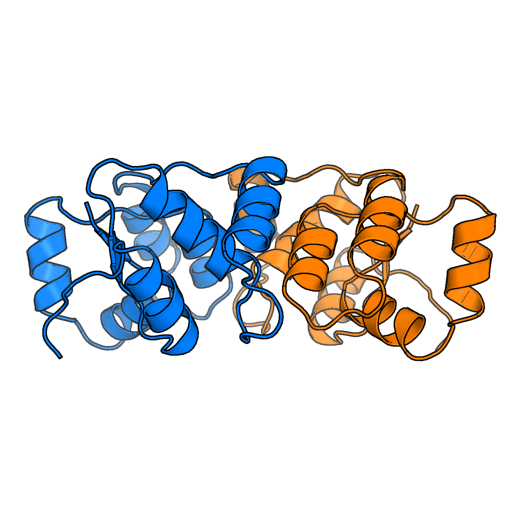 CA . TRP A 1 78 ? -14.867 -1.383 -3.766 1 97 78 TRP A CA 1
ATOM 617 C C . TRP A 1 78 ? -15.453 -0.61 -4.941 1 97 78 TRP A C 1
ATOM 619 O O . TRP A 1 78 ? -16.562 -0.072 -4.848 1 97 78 TRP A O 1
ATOM 629 N N . GLY A 1 79 ? -14.648 -0.562 -6.047 1 96.62 79 GLY A N 1
ATOM 630 C CA . GLY A 1 79 ? -15.133 0.038 -7.277 1 96.62 79 GLY A CA 1
ATOM 631 C C . GLY A 1 79 ? -15.102 1.555 -7.254 1 96.62 79 GLY A C 1
ATOM 632 O O . GLY A 1 79 ? -15.672 2.205 -8.133 1 96.62 79 GLY A O 1
ATOM 633 N N . ARG A 1 80 ? -14.305 2.129 -6.359 1 97.38 80 ARG A N 1
ATOM 634 C CA . ARG A 1 80 ? -14.32 3.582 -6.211 1 97.38 80 ARG A CA 1
ATOM 635 C C . ARG A 1 80 ? -13 4.191 -6.68 1 97.38 80 ARG A C 1
ATOM 637 O O . ARG A 1 80 ? -12.812 5.41 -6.602 1 97.38 80 ARG A O 1
ATOM 644 N N . GLY A 1 81 ? -12.094 3.398 -7.098 1 97.12 81 GLY A N 1
ATOM 645 C CA . GLY A 1 81 ? -10.805 3.891 -7.57 1 97.12 81 GLY A CA 1
ATOM 646 C C . GLY A 1 81 ? -9.82 4.168 -6.453 1 97.12 81 GLY A C 1
ATOM 647 O O . GLY A 1 81 ? -8.891 4.953 -6.617 1 97.12 81 GLY A O 1
ATOM 648 N N . LEU A 1 82 ? -10.016 3.576 -5.312 1 98.25 82 LEU A N 1
ATOM 649 C CA . LEU A 1 82 ? -9.117 3.75 -4.18 1 98.25 82 LEU A CA 1
ATOM 650 C C . LEU A 1 82 ? -8.016 2.699 -4.195 1 98.25 82 LEU A C 1
ATOM 652 O O . LEU A 1 82 ? -8.25 1.545 -4.559 1 98.25 82 LEU A O 1
ATOM 656 N N . SER A 1 83 ? -6.824 3.072 -3.77 1 98.06 83 SER A N 1
ATOM 657 C CA . SER A 1 83 ? -5.719 2.131 -3.604 1 98.06 83 SER A CA 1
ATOM 658 C C . SER A 1 83 ? -5.73 1.503 -2.215 1 98.06 83 SER A C 1
ATOM 660 O O . SER A 1 83 ? -6.477 1.941 -1.336 1 98.06 83 SER A O 1
ATOM 662 N N . ALA A 1 84 ? -4.887 0.479 -2.109 1 98.5 84 ALA A N 1
ATOM 663 C CA . ALA A 1 84 ? -4.727 -0.118 -0.786 1 98.5 84 ALA A CA 1
ATOM 664 C C . ALA A 1 84 ? -4.188 0.901 0.214 1 98.5 84 ALA A C 1
ATOM 666 O O . ALA A 1 84 ? -4.656 0.971 1.353 1 98.5 84 ALA A O 1
ATOM 667 N N . VAL A 1 85 ? -3.275 1.736 -0.209 1 98.56 85 VAL A N 1
ATOM 668 C CA . VAL A 1 85 ? -2.701 2.76 0.66 1 98.56 85 VAL A CA 1
ATOM 669 C C . VAL A 1 85 ? -3.785 3.752 1.076 1 98.56 85 VAL A C 1
ATOM 671 O O . VAL A 1 85 ? -3.865 4.141 2.244 1 98.56 85 VAL A O 1
ATOM 674 N N . ASP A 1 86 ? -4.68 4.133 0.155 1 98.69 86 ASP A N 1
ATOM 675 C CA . ASP A 1 86 ? -5.789 5.023 0.487 1 98.69 86 ASP A CA 1
ATOM 676 C C . ASP A 1 86 ? -6.633 4.449 1.622 1 98.69 86 ASP A C 1
ATOM 678 O O . ASP A 1 86 ? -6.977 5.16 2.568 1 98.69 86 ASP A O 1
ATOM 682 N N . ALA A 1 87 ? -6.977 3.186 1.513 1 98.81 87 ALA A N 1
ATOM 683 C CA . ALA A 1 87 ? -7.801 2.537 2.529 1 98.81 87 ALA A CA 1
ATOM 684 C C . ALA A 1 87 ? -7.09 2.512 3.879 1 98.81 87 ALA A C 1
ATOM 686 O O . ALA A 1 87 ? -7.715 2.723 4.922 1 98.81 87 ALA A O 1
ATOM 687 N N . HIS A 1 88 ? -5.809 2.232 3.848 1 98.88 88 HIS A N 1
ATOM 688 C CA . HIS A 1 88 ? -5.031 2.242 5.082 1 98.88 88 HIS A CA 1
ATOM 689 C C . HIS A 1 88 ? -5.016 3.631 5.715 1 98.88 88 HIS A C 1
ATOM 691 O O . HIS A 1 88 ? -5.176 3.768 6.93 1 98.88 88 HIS A O 1
ATOM 697 N N . LEU A 1 89 ? -4.824 4.656 4.883 1 98.88 89 LEU A N 1
ATOM 698 C CA . LEU A 1 89 ? -4.793 6.02 5.402 1 98.88 89 LEU A CA 1
ATOM 699 C C . LEU A 1 89 ? -6.148 6.41 5.988 1 98.88 89 LEU A C 1
ATOM 701 O O . LEU A 1 89 ? -6.215 7.008 7.062 1 98.88 89 LEU A O 1
ATOM 705 N N . MET A 1 90 ? -7.18 6.062 5.305 1 98.75 90 MET A N 1
ATOM 706 C CA . MET A 1 90 ? -8.523 6.348 5.812 1 98.75 90 MET A CA 1
ATOM 707 C C . MET A 1 90 ? -8.773 5.621 7.129 1 98.75 90 MET A C 1
ATOM 709 O O . MET A 1 90 ? -9.242 6.223 8.094 1 98.75 90 MET A O 1
ATOM 713 N N . GLY A 1 91 ? -8.461 4.301 7.156 1 98.81 91 GLY A N 1
ATOM 714 C CA . GLY A 1 91 ? -8.602 3.543 8.391 1 98.81 91 GLY A CA 1
ATOM 715 C C . GLY A 1 91 ? -7.812 4.129 9.547 1 98.81 91 GLY A C 1
ATOM 716 O O . GLY A 1 91 ? -8.305 4.203 10.672 1 98.81 91 GLY A O 1
ATOM 717 N N . SER A 1 92 ? -6.594 4.555 9.289 1 98.88 92 SER A N 1
ATOM 718 C CA . SER A 1 92 ? -5.727 5.152 10.305 1 98.88 92 SER A CA 1
ATOM 719 C C . SER A 1 92 ? -6.34 6.43 10.867 1 98.88 92 SER A C 1
ATOM 721 O O . SER A 1 92 ? -6.32 6.645 12.086 1 98.88 92 SER A O 1
ATOM 723 N N . ALA A 1 93 ? -6.844 7.258 10 1 98.75 93 ALA A N 1
ATOM 724 C CA . ALA A 1 93 ? -7.504 8.477 10.461 1 98.75 93 ALA A CA 1
ATOM 725 C C . ALA A 1 93 ? -8.727 8.148 11.312 1 98.75 93 ALA A C 1
ATOM 727 O O . ALA A 1 93 ? -8.977 8.805 12.328 1 98.75 93 ALA A O 1
ATOM 728 N N . MET A 1 94 ? -9.461 7.156 10.961 1 98.44 94 MET A N 1
ATOM 729 C CA . MET A 1 94 ? -10.711 6.797 11.625 1 98.44 94 MET A CA 1
ATOM 730 C C . MET A 1 94 ? -10.453 6.273 13.031 1 98.44 94 MET A C 1
ATOM 732 O O . MET A 1 94 ? -11.297 6.43 13.922 1 98.44 94 MET A O 1
ATOM 736 N N . VAL A 1 95 ? -9.32 5.609 13.25 1 98.25 95 VAL A N 1
ATOM 737 C CA . VAL A 1 95 ? -9.094 4.957 14.531 1 98.25 95 VAL A CA 1
ATOM 738 C C . VAL A 1 95 ? -8.57 5.977 15.547 1 98.25 95 VAL A C 1
ATOM 740 O O . VAL A 1 95 ? -8.609 5.73 16.75 1 98.25 95 VAL A O 1
ATOM 743 N N . VAL A 1 96 ? -8.062 7.102 15.07 1 98.31 96 VAL A N 1
ATOM 744 C CA . VAL A 1 96 ? -7.578 8.164 15.945 1 98.31 96 VAL A CA 1
ATOM 745 C C . VAL A 1 96 ? -8.727 9.109 16.297 1 98.31 96 VAL A C 1
ATOM 747 O O . VAL A 1 96 ? -9.391 9.648 15.406 1 98.31 96 VAL A O 1
ATOM 750 N N . ARG A 1 97 ? -8.992 9.266 17.625 1 97.88 97 ARG A N 1
ATOM 751 C CA . ARG A 1 97 ? -10.039 10.203 18.047 1 97.88 97 ARG A CA 1
ATOM 752 C C . ARG A 1 97 ? -9.773 11.594 17.484 1 97.88 97 ARG A C 1
ATOM 754 O O . ARG A 1 97 ? -8.727 12.188 17.734 1 97.88 97 ARG A O 1
ATOM 761 N N . GLY A 1 98 ? -10.758 12.031 16.688 1 97.12 98 GLY A N 1
ATOM 762 C CA . GLY A 1 98 ? -10.633 13.352 16.094 1 97.12 98 GLY A CA 1
ATOM 763 C C . GLY A 1 98 ? -9.68 13.391 14.914 1 97.12 98 GLY A C 1
ATOM 764 O O . GLY A 1 98 ? -9.359 14.469 14.398 1 97.12 98 GLY A O 1
ATOM 765 N N . GLY A 1 99 ? -9.172 12.234 14.492 1 98.38 99 GLY A N 1
ATOM 766 C CA . GLY A 1 99 ? -8.273 12.156 13.352 1 98.38 99 GLY A CA 1
ATOM 767 C C . GLY A 1 99 ? -8.93 12.555 12.039 1 98.38 99 GLY A C 1
ATOM 768 O O . GLY A 1 99 ? -10.102 12.242 11.812 1 98.38 99 GLY A O 1
ATOM 769 N N . GLN A 1 100 ? -8.164 13.281 11.195 1 98.62 100 GLN A N 1
ATOM 770 C CA . GLN A 1 100 ? -8.633 13.688 9.875 1 98.62 100 GLN A CA 1
ATOM 771 C C . GLN A 1 100 ? -7.586 13.391 8.805 1 98.62 100 GLN A C 1
ATOM 773 O O . GLN A 1 100 ? -6.395 13.297 9.102 1 98.62 100 GLN A O 1
ATOM 778 N N . LEU A 1 101 ? -8.094 13.227 7.598 1 98.75 101 LEU A N 1
ATOM 779 C CA . LEU A 1 101 ? -7.203 12.977 6.465 1 98.75 101 LEU A CA 1
ATOM 780 C C . LEU A 1 101 ? -7.27 14.125 5.461 1 98.75 101 LEU A C 1
ATOM 782 O O . LEU A 1 101 ? -8.352 14.508 5.016 1 98.75 101 LEU A O 1
ATOM 786 N N . TRP A 1 102 ? -6.098 14.734 5.176 1 98.62 102 TRP A N 1
ATOM 787 C CA . TRP A 1 102 ? -5.961 15.766 4.152 1 98.62 102 TRP A CA 1
ATOM 788 C C . TRP A 1 102 ? -5.344 15.195 2.881 1 98.62 102 TRP A C 1
ATOM 790 O O . TRP A 1 102 ? -4.195 14.742 2.887 1 98.6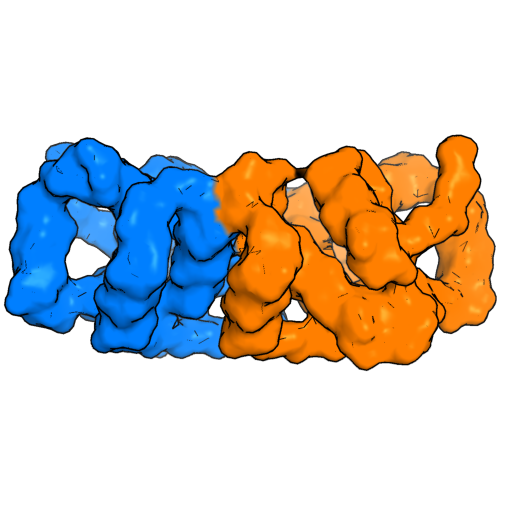2 102 TRP A O 1
ATOM 800 N N . THR A 1 103 ? -6.105 15.203 1.819 1 98.06 103 THR A N 1
ATOM 801 C CA . THR A 1 103 ? -5.664 14.641 0.549 1 98.06 103 THR A CA 1
ATOM 802 C C . THR A 1 103 ? -6.145 15.5 -0.62 1 98.06 103 THR A C 1
ATOM 804 O O . THR A 1 103 ? -7.148 16.203 -0.506 1 98.06 103 THR A O 1
ATOM 807 N N . ARG A 1 104 ? -5.348 15.422 -1.705 1 96.31 104 ARG A N 1
ATOM 808 C CA . ARG A 1 104 ? -5.77 16.078 -2.939 1 96.31 104 ARG A CA 1
ATOM 809 C C . ARG A 1 104 ? -6.508 15.094 -3.85 1 96.31 104 ARG A C 1
ATOM 811 O O . ARG A 1 104 ? -7.094 15.5 -4.855 1 96.31 104 ARG A O 1
ATOM 818 N N . ASP A 1 105 ? -6.484 13.836 -3.502 1 96.94 105 ASP A N 1
ATOM 819 C CA . ASP A 1 105 ? -7.246 12.844 -4.254 1 96.94 105 ASP A CA 1
ATOM 820 C C . ASP A 1 105 ? -8.742 12.969 -3.979 1 96.94 105 ASP A C 1
ATOM 822 O O . ASP A 1 105 ? -9.203 12.688 -2.869 1 96.94 105 ASP A O 1
ATOM 826 N N . LYS A 1 106 ? -9.492 13.289 -5.031 1 97.19 106 LYS A N 1
ATOM 827 C CA . LYS A 1 106 ? -10.922 13.578 -4.883 1 97.19 106 LYS A CA 1
ATOM 828 C C . LYS A 1 106 ? -11.688 12.328 -4.457 1 97.19 106 LYS A C 1
ATOM 830 O O . LYS A 1 106 ? -12.648 12.414 -3.691 1 97.19 106 LYS A O 1
ATOM 835 N N . ARG A 1 107 ? -11.352 11.18 -4.973 1 98.06 107 ARG A N 1
ATOM 836 C CA . ARG A 1 107 ? -12.031 9.938 -4.625 1 98.06 107 ARG A CA 1
ATOM 837 C C . ARG A 1 107 ? -11.805 9.578 -3.162 1 98.06 107 ARG A C 1
ATOM 839 O O . ARG A 1 107 ? -12.75 9.211 -2.453 1 98.06 107 ARG A O 1
ATOM 846 N N . LEU A 1 108 ? -10.57 9.742 -2.766 1 98.31 108 LEU A N 1
ATOM 847 C CA . LEU A 1 108 ? -10.258 9.484 -1.364 1 98.31 108 LEU A CA 1
ATOM 848 C C . LEU A 1 108 ? -10.922 10.516 -0.461 1 98.31 108 LEU A C 1
ATOM 850 O O . LEU A 1 108 ? -11.445 10.172 0.601 1 98.31 108 LEU A O 1
ATOM 854 N N . ARG A 1 109 ? -10.922 11.734 -0.842 1 98.06 109 ARG A N 1
ATOM 855 C CA . ARG A 1 109 ? -11.57 12.781 -0.049 1 98.06 109 ARG A CA 1
ATOM 856 C C . ARG A 1 109 ? -13.055 12.484 0.141 1 98.06 109 ARG A C 1
ATOM 858 O O . ARG A 1 109 ? -13.578 12.602 1.251 1 98.06 109 ARG A O 1
ATOM 865 N N . THR A 1 110 ? -13.695 12.109 -0.939 1 98.12 110 THR A N 1
ATOM 866 C CA . THR A 1 110 ? -15.117 11.789 -0.879 1 98.12 110 THR A CA 1
ATOM 867 C C . THR A 1 110 ? -15.367 10.633 0.09 1 98.12 110 THR A C 1
ATOM 869 O O . THR A 1 110 ? -16.281 10.703 0.918 1 98.12 110 THR A O 1
ATOM 872 N N . ALA A 1 111 ? -14.578 9.602 0.028 1 98.38 111 ALA A N 1
ATOM 873 C CA . ALA A 1 111 ? -14.719 8.469 0.939 1 98.38 111 ALA A CA 1
ATOM 874 C C . ALA A 1 111 ? -14.539 8.906 2.391 1 98.38 111 ALA A C 1
ATOM 876 O O . ALA A 1 111 ? -15.266 8.453 3.277 1 98.38 111 ALA A O 1
ATOM 877 N N . CYS A 1 112 ? -13.602 9.789 2.648 1 98.44 112 CYS A N 1
ATOM 878 C CA . CYS A 1 112 ? -13.328 10.281 3.996 1 98.44 112 CYS A CA 1
ATOM 879 C C . CYS A 1 112 ? -14.469 11.156 4.496 1 98.44 112 CYS A C 1
ATOM 881 O O . CYS A 1 112 ? -14.797 11.141 5.684 1 98.44 112 CYS A O 1
ATOM 883 N N . GLU A 1 113 ? -15.047 11.945 3.582 1 98.12 113 GLU A N 1
ATOM 884 C CA . GLU A 1 113 ? -16.188 12.766 3.947 1 98.12 113 GLU A CA 1
ATOM 885 C C . GLU A 1 113 ? -17.359 11.914 4.418 1 98.12 113 GLU A C 1
ATOM 887 O O . GLU A 1 113 ? -18.016 12.234 5.406 1 98.12 113 GLU A O 1
ATOM 892 N N . GLU A 1 114 ? -17.578 10.844 3.74 1 98 114 GLU A N 1
ATOM 893 C CA . GLU A 1 114 ? -18.656 9.93 4.078 1 98 114 GLU A CA 1
ATOM 894 C C . GLU A 1 114 ? -18.469 9.344 5.477 1 98 114 GLU A C 1
ATOM 896 O O . GLU A 1 114 ? -19.438 8.961 6.125 1 98 114 GLU A O 1
ATOM 901 N N . GLN A 1 115 ? -17.234 9.273 5.93 1 97.19 115 GLN A N 1
ATOM 902 C CA . GLN A 1 115 ? -16.953 8.688 7.234 1 97.19 115 GLN A CA 1
ATOM 903 C C . GLN A 1 115 ? -16.625 9.766 8.266 1 97.19 115 GLN A C 1
ATOM 905 O O . GLN A 1 115 ? -16.312 9.461 9.414 1 97.19 115 GLN A O 1
ATOM 910 N N . GLY A 1 116 ? -16.656 11.039 7.875 1 96.88 116 GLY A N 1
ATOM 911 C CA . GLY A 1 116 ? -16.484 12.164 8.781 1 96.88 116 GLY A CA 1
ATOM 912 C C . GLY A 1 116 ? -15.047 12.406 9.172 1 96.88 116 GLY A C 1
ATOM 913 O O . GLY A 1 116 ? -14.773 12.969 10.234 1 96.88 116 GLY A O 1
ATOM 914 N N . VAL A 1 117 ? -14.117 11.945 8.312 1 98.12 117 VAL A N 1
ATOM 915 C CA . VAL A 1 117 ? -12.719 12.086 8.719 1 98.12 117 VAL A CA 1
ATOM 916 C C . VAL A 1 117 ? -11.969 12.945 7.699 1 98.12 117 VAL A C 1
ATOM 918 O O . VAL A 1 117 ? -10.742 13.039 7.742 1 98.12 117 VAL A O 1
ATOM 921 N N . ALA A 1 118 ? -12.664 13.539 6.742 1 97.88 118 ALA A N 1
ATOM 922 C CA . ALA A 1 118 ? -12 14.445 5.801 1 97.88 118 ALA A CA 1
ATOM 923 C C . ALA A 1 118 ? -11.578 15.742 6.488 1 97.88 118 ALA A C 1
ATOM 925 O O . ALA A 1 118 ? -12.359 16.344 7.219 1 97.88 118 ALA A O 1
ATOM 926 N N . ALA A 1 119 ? -10.32 16.078 6.281 1 94.94 119 ALA A N 1
ATOM 927 C CA . ALA A 1 119 ? -9.875 17.359 6.836 1 94.94 119 ALA A CA 1
ATOM 928 C C . ALA A 1 119 ? -10.562 18.531 6.141 1 94.94 119 ALA A C 1
ATOM 930 O O . ALA A 1 119 ? -10.812 18.484 4.934 1 94.94 119 ALA A O 1
ATOM 931 N N . THR A 1 120 ? -10.93 19.484 6.969 1 80.88 120 THR A N 1
ATOM 932 C CA . THR A 1 120 ? -11.508 20.719 6.438 1 80.88 120 THR A CA 1
ATOM 933 C C . THR A 1 120 ? -10.406 21.703 6.066 1 80.88 120 THR A C 1
ATOM 935 O O . THR A 1 120 ? -9.703 22.219 6.938 1 80.88 120 THR A O 1
ATOM 938 N N . THR A 1 121 ? -9.781 21.469 4.898 1 70.62 121 THR A N 1
ATOM 939 C CA . THR A 1 121 ? -8.688 22.391 4.605 1 70.62 121 THR A CA 1
ATOM 940 C C . THR A 1 121 ? -9.125 23.438 3.592 1 70.62 121 THR A C 1
ATOM 942 O O . THR A 1 121 ? -9.961 23.172 2.73 1 70.62 121 THR A O 1
ATOM 945 N N . PRO A 1 122 ? -8.727 24.734 3.857 1 56.97 122 PRO A N 1
ATOM 946 C CA . PRO A 1 122 ? -9.094 25.828 2.959 1 56.97 122 PRO A CA 1
ATOM 947 C C . PRO A 1 122 ? -8.727 25.547 1.504 1 56.97 122 PRO A C 1
ATOM 949 O O . PRO A 1 122 ? -7.754 24.844 1.236 1 56.97 122 PRO A O 1
ATOM 952 N N . ARG A 1 123 ? -9.797 25.516 0.629 1 49.09 123 ARG A N 1
ATOM 953 C CA . ARG A 1 123 ? -9.539 25.438 -0.805 1 49.09 123 ARG A CA 1
ATOM 954 C C . ARG A 1 123 ? -8.547 26.5 -1.243 1 49.09 123 ARG A C 1
ATOM 956 O O . ARG A 1 123 ? -8.492 27.578 -0.653 1 49.09 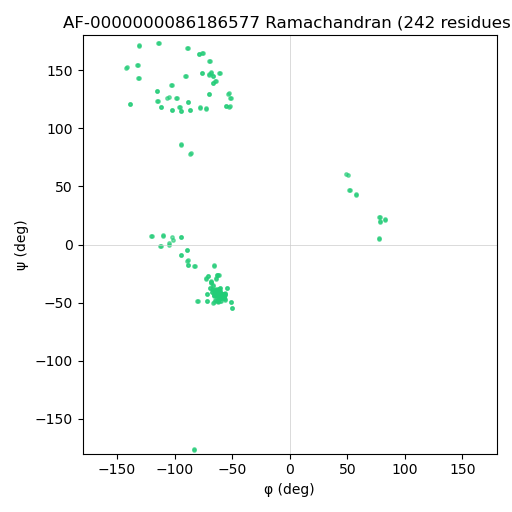123 ARG A O 1
ATOM 963 N N . MET B 1 1 ? 8.164 -20.875 -4.18 1 96.75 1 MET B N 1
ATOM 964 C CA . MET B 1 1 ? 6.84 -20.266 -4.047 1 96.75 1 MET B CA 1
ATOM 965 C C . MET B 1 1 ? 6.758 -18.969 -4.832 1 96.75 1 MET B C 1
ATOM 967 O O . MET B 1 1 ? 7.703 -18.172 -4.836 1 96.75 1 MET B O 1
ATOM 971 N N . ILE B 1 2 ? 5.645 -18.812 -5.52 1 98.38 2 ILE B N 1
ATOM 972 C CA . ILE B 1 2 ? 5.504 -17.656 -6.379 1 98.38 2 ILE B CA 1
ATOM 973 C C . ILE B 1 2 ? 4.43 -16.719 -5.812 1 98.38 2 ILE B C 1
ATOM 975 O O . ILE B 1 2 ? 3.279 -17.125 -5.637 1 98.38 2 ILE B O 1
ATOM 979 N N . LEU B 1 3 ? 4.871 -15.508 -5.48 1 98.81 3 LEU B N 1
ATOM 980 C CA . LEU B 1 3 ? 3.934 -14.445 -5.152 1 98.81 3 LEU B CA 1
ATOM 981 C C . LEU B 1 3 ? 3.322 -13.844 -6.418 1 98.81 3 LEU B C 1
ATOM 983 O O . LEU B 1 3 ? 4.039 -13.305 -7.266 1 98.81 3 LEU B O 1
ATOM 987 N N . VAL B 1 4 ? 2.029 -13.969 -6.52 1 98.62 4 VAL B N 1
ATOM 988 C CA . VAL B 1 4 ? 1.35 -13.492 -7.719 1 98.62 4 VAL B CA 1
ATOM 989 C C . VAL B 1 4 ? 0.753 -12.109 -7.461 1 98.62 4 VAL B C 1
ATOM 991 O O . VAL B 1 4 ? -0.034 -11.93 -6.527 1 98.62 4 VAL B O 1
ATOM 994 N N . ASP B 1 5 ? 1.07 -11.164 -8.289 1 98.25 5 ASP B N 1
ATOM 995 C CA . ASP B 1 5 ? 0.674 -9.766 -8.164 1 98.25 5 ASP B CA 1
ATOM 996 C C . ASP B 1 5 ? -0.767 -9.562 -8.625 1 98.25 5 ASP B C 1
ATOM 998 O O . ASP B 1 5 ? -1.333 -10.414 -9.312 1 98.25 5 ASP B O 1
ATOM 1002 N N . THR B 1 6 ? -1.293 -8.422 -8.234 1 97.88 6 THR B N 1
ATOM 1003 C CA . THR B 1 6 ? -2.684 -8.062 -8.5 1 97.88 6 THR B CA 1
ATOM 1004 C C . THR B 1 6 ? -2.984 -8.125 -9.992 1 97.88 6 THR B C 1
ATOM 1006 O O . THR B 1 6 ? -4.027 -8.641 -10.398 1 97.88 6 THR B O 1
ATOM 1009 N N . SER B 1 7 ? -2.1 -7.629 -10.828 1 95.94 7 SER B N 1
ATOM 1010 C CA . SER B 1 7 ? -2.328 -7.578 -12.266 1 95.94 7 SER B CA 1
ATOM 1011 C C . SER B 1 7 ? -2.516 -8.977 -12.844 1 95.94 7 SER B C 1
ATOM 1013 O O . SER B 1 7 ? -3.334 -9.18 -13.75 1 95.94 7 SER B O 1
ATOM 1015 N N . VAL B 1 8 ? -1.827 -9.93 -12.383 1 97.62 8 VAL B N 1
ATOM 1016 C CA . VAL B 1 8 ? -1.915 -11.305 -12.867 1 97.62 8 VAL B CA 1
ATOM 1017 C C . VAL B 1 8 ? -3.232 -11.93 -12.414 1 97.62 8 VAL B C 1
ATOM 1019 O O . VAL B 1 8 ? -3.902 -12.617 -13.188 1 97.62 8 VAL B O 1
ATOM 1022 N N . TRP B 1 9 ? -3.641 -11.711 -11.164 1 97.88 9 TRP B N 1
ATOM 1023 C CA . TRP B 1 9 ? -4.906 -12.219 -10.648 1 97.88 9 TRP B CA 1
ATOM 1024 C C . TRP B 1 9 ? -6.082 -11.648 -11.438 1 97.88 9 TRP B C 1
ATOM 1026 O O . TRP B 1 9 ? -7.016 -12.375 -11.789 1 97.88 9 TRP B O 1
ATOM 1036 N N . ILE B 1 10 ? -6.059 -10.352 -11.695 1 96.25 10 ILE B N 1
ATOM 1037 C CA . ILE B 1 10 ? -7.125 -9.711 -12.453 1 96.25 10 ILE B CA 1
ATOM 1038 C C . ILE B 1 10 ? -7.27 -10.375 -13.812 1 96.25 10 ILE B C 1
ATOM 1040 O O . ILE B 1 10 ? -8.375 -10.711 -14.242 1 96.25 10 ILE B O 1
ATOM 1044 N N . ASP B 1 11 ? -6.152 -10.602 -14.484 1 95.69 11 ASP B N 1
ATOM 1045 C CA . ASP B 1 11 ? -6.176 -11.273 -15.773 1 95.69 11 ASP B CA 1
ATOM 1046 C C . ASP B 1 11 ? -6.781 -12.672 -15.656 1 95.69 11 ASP B C 1
ATOM 1048 O O . ASP B 1 11 ? -7.617 -13.062 -16.469 1 95.69 11 ASP B O 1
ATOM 1052 N N . HIS B 1 12 ? -6.348 -13.359 -14.625 1 96.81 12 HIS B N 1
ATOM 1053 C CA . HIS B 1 12 ? -6.805 -14.734 -14.414 1 96.81 12 HIS B CA 1
ATOM 1054 C C . HIS B 1 12 ? -8.305 -14.773 -14.141 1 96.81 12 HIS B C 1
ATOM 1056 O O . HIS B 1 12 ? -9 -15.68 -14.602 1 96.81 12 HIS B O 1
ATOM 1062 N N . LEU B 1 13 ? -8.82 -13.82 -13.359 1 95.88 13 LEU B N 1
ATOM 1063 C CA . LEU B 1 13 ? -10.234 -13.773 -13 1 95.88 13 LEU B CA 1
ATOM 1064 C C . LEU B 1 13 ? -11.086 -13.391 -14.203 1 95.88 13 LEU B C 1
ATOM 1066 O O . LEU B 1 13 ? -12.266 -13.75 -14.273 1 95.88 13 LEU B O 1
ATOM 1070 N N . HIS B 1 14 ? -10.477 -12.641 -15.156 1 95.12 14 HIS B N 1
ATOM 1071 C CA . HIS B 1 14 ? -11.172 -12.297 -16.391 1 95.12 14 HIS B CA 1
ATOM 1072 C C . HIS B 1 14 ? -11.133 -13.453 -17.391 1 95.12 14 HIS B C 1
ATOM 1074 O O . HIS B 1 14 ? -12.133 -13.75 -18.031 1 95.12 14 HIS B O 1
ATOM 1080 N N . ARG B 1 15 ? -9.945 -13.953 -17.547 1 96.19 15 ARG B N 1
ATOM 1081 C CA . ARG B 1 15 ? -9.703 -15.109 -18.391 1 96.19 15 ARG B CA 1
ATOM 1082 C C . ARG B 1 15 ? -8.703 -16.062 -17.734 1 96.19 15 ARG B C 1
ATOM 1084 O O . ARG B 1 15 ? -7.551 -15.703 -17.5 1 96.19 15 ARG B O 1
ATOM 1091 N N . ARG B 1 16 ? -9.18 -17.188 -17.562 1 96.44 16 ARG B N 1
ATOM 1092 C CA . ARG B 1 16 ? -8.375 -18.188 -16.859 1 96.44 16 ARG B CA 1
ATOM 1093 C C . ARG B 1 16 ? -6.988 -18.297 -17.5 1 96.44 16 ARG B C 1
ATOM 1095 O O . ARG B 1 16 ? -6.859 -18.5 -18.703 1 96.44 16 ARG B O 1
ATOM 1102 N N . ASP B 1 17 ? -6.027 -18.141 -16.672 1 95.69 17 ASP B N 1
ATOM 1103 C CA . ASP B 1 17 ? -4.637 -18.375 -17.062 1 95.69 17 ASP B CA 1
ATOM 1104 C C . ASP B 1 17 ? -4.203 -19.797 -16.719 1 95.69 17 ASP B C 1
ATOM 1106 O O . ASP B 1 17 ? -4.062 -20.141 -15.539 1 95.69 17 ASP B O 1
ATOM 1110 N N . GLU B 1 18 ? -3.898 -20.609 -17.703 1 96.12 18 GLU B N 1
ATOM 1111 C CA . GLU B 1 18 ? -3.637 -22.031 -17.5 1 96.12 18 GLU B CA 1
ATOM 1112 C C . GLU B 1 18 ? -2.334 -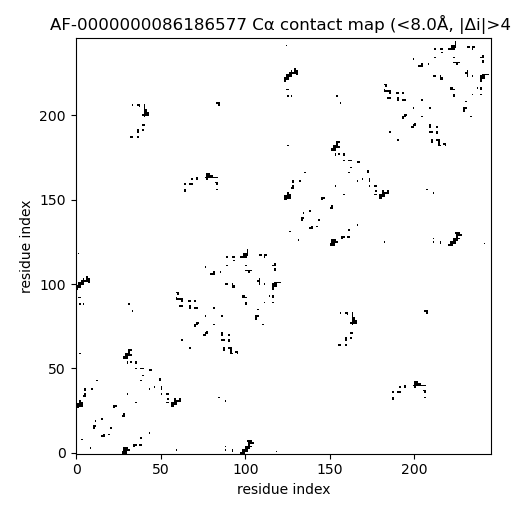22.234 -16.734 1 96.12 18 GLU B C 1
ATOM 1114 O O . GLU B 1 18 ? -2.215 -23.188 -15.961 1 96.12 18 GLU B O 1
ATOM 1119 N N . HIS B 1 19 ? -1.456 -21.375 -16.984 1 96.12 19 HIS B N 1
ATOM 1120 C CA . HIS B 1 19 ? -0.203 -21.5 -16.25 1 96.12 19 HIS B CA 1
ATOM 1121 C C . HIS B 1 19 ? -0.41 -21.25 -14.758 1 96.12 19 HIS B C 1
ATOM 1123 O O . HIS B 1 19 ? 0.059 -22.016 -13.922 1 96.12 19 HIS B O 1
ATOM 1129 N N . LEU B 1 20 ? -1.075 -20.156 -14.422 1 97.56 20 LEU B N 1
ATOM 1130 C CA . LEU B 1 20 ? -1.39 -19.875 -13.023 1 97.56 20 LEU B CA 1
ATOM 1131 C C . LEU B 1 20 ? -2.205 -21.016 -12.414 1 97.56 20 LEU B C 1
ATOM 1133 O O . LEU B 1 20 ? -1.941 -21.453 -11.289 1 97.56 20 LEU B O 1
ATOM 1137 N N . ALA B 1 21 ? -3.16 -21.547 -13.117 1 97.38 21 ALA B N 1
ATOM 1138 C CA . ALA B 1 21 ? -3.998 -22.641 -12.641 1 97.38 21 ALA B CA 1
ATOM 1139 C C . ALA B 1 21 ? -3.154 -23.859 -12.297 1 97.38 21 ALA B C 1
ATOM 1141 O O . ALA B 1 21 ? -3.377 -24.5 -11.266 1 97.38 21 ALA B O 1
ATOM 1142 N N . SER B 1 22 ? -2.281 -24.141 -13.164 1 97.19 22 SER B N 1
ATOM 1143 C CA . SER B 1 22 ? -1.415 -25.281 -12.93 1 97.19 22 SER B CA 1
ATOM 1144 C C . SER B 1 22 ? -0.568 -25.094 -11.672 1 97.19 22 SER B C 1
ATOM 1146 O O . SER B 1 22 ? -0.391 -26.016 -10.891 1 97.19 22 SER B O 1
ATOM 1148 N N . LEU B 1 23 ? 0.002 -23.906 -11.484 1 97.38 23 LEU B N 1
ATOM 1149 C CA . LEU B 1 23 ? 0.793 -23.594 -10.305 1 97.38 23 LEU B CA 1
ATOM 1150 C C . LEU B 1 23 ? -0.053 -23.703 -9.039 1 97.38 23 LEU B C 1
ATOM 1152 O O . LEU B 1 23 ? 0.421 -24.172 -8.008 1 97.38 23 LEU B O 1
ATOM 1156 N N . LEU B 1 24 ? -1.288 -23.219 -9.117 1 97.5 24 LEU B N 1
ATOM 1157 C CA . LEU B 1 24 ? -2.217 -23.297 -7.996 1 97.5 24 LEU B CA 1
ATOM 1158 C C . LEU B 1 24 ? -2.473 -24.75 -7.609 1 97.5 24 LEU B C 1
ATOM 1160 O O . LEU B 1 24 ? -2.473 -25.094 -6.422 1 97.5 24 LEU B O 1
ATOM 1164 N N . GLU B 1 25 ? -2.639 -25.562 -8.555 1 97.06 25 GLU B N 1
ATOM 1165 C CA . GLU B 1 25 ? -2.898 -26.984 -8.32 1 97.06 25 GLU B CA 1
ATOM 1166 C C . GLU B 1 25 ? -1.708 -27.656 -7.648 1 97.06 25 GLU B C 1
ATOM 1168 O O . GLU B 1 25 ? -1.881 -28.594 -6.871 1 97.06 25 GLU B O 1
ATOM 1173 N N . ARG B 1 26 ? -0.602 -27.156 -7.898 1 97.5 26 ARG B N 1
ATOM 1174 C CA . ARG B 1 26 ? 0.618 -27.75 -7.359 1 97.5 26 ARG B CA 1
ATOM 1175 C C . ARG B 1 26 ? 1.032 -27.078 -6.059 1 97.5 26 ARG B C 1
ATOM 1177 O O . ARG B 1 26 ? 2.129 -27.312 -5.551 1 97.5 26 ARG B O 1
ATOM 1184 N N . ASP B 1 27 ? 0.248 -26.172 -5.5 1 97.44 27 ASP B N 1
ATOM 1185 C CA . ASP B 1 27 ? 0.493 -25.438 -4.258 1 97.44 27 ASP B CA 1
ATOM 1186 C C . ASP B 1 27 ? 1.81 -24.672 -4.32 1 97.44 27 ASP B C 1
ATOM 1188 O O . ASP B 1 27 ? 2.582 -24.672 -3.359 1 97.44 27 ASP B O 1
ATOM 1192 N N . GLU B 1 28 ? 2.014 -24.031 -5.508 1 97.75 28 GLU B N 1
ATOM 1193 C CA . GLU B 1 28 ? 3.262 -23.312 -5.727 1 97.75 28 GLU B CA 1
ATOM 1194 C C . GLU B 1 28 ? 3.027 -21.812 -5.758 1 97.75 28 GLU B C 1
ATOM 1196 O O . GLU B 1 28 ? 3.912 -21.047 -6.148 1 97.75 28 GLU B O 1
ATOM 1201 N N . VAL B 1 29 ? 1.849 -21.406 -5.438 1 98.38 29 VAL B N 1
ATOM 1202 C CA . VAL B 1 29 ? 1.473 -20 -5.453 1 98.38 29 VAL B CA 1
ATOM 1203 C C . VAL B 1 29 ? 1.148 -19.531 -4.035 1 98.38 29 VAL B C 1
ATOM 1205 O O . VAL B 1 29 ? 0.485 -20.25 -3.277 1 98.38 29 VAL B O 1
ATOM 1208 N N . GLY B 1 30 ? 1.714 -18.422 -3.699 1 98.62 30 GLY B N 1
ATOM 1209 C CA . GLY B 1 30 ? 1.306 -17.719 -2.494 1 98.62 30 GLY B CA 1
ATOM 1210 C C . GLY B 1 30 ? 0.656 -16.375 -2.779 1 98.62 30 GLY B C 1
ATOM 1211 O O . GLY B 1 30 ? 0.58 -15.953 -3.934 1 98.62 30 GLY B O 1
ATOM 1212 N N . CYS B 1 31 ? 0.17 -15.812 -1.738 1 98.81 31 CYS B N 1
ATOM 1213 C CA . CYS B 1 31 ? -0.479 -14.508 -1.823 1 98.81 31 CYS B CA 1
ATOM 1214 C C . CYS B 1 31 ? 0.059 -13.555 -0.758 1 98.81 31 CYS B C 1
ATOM 1216 O O . CYS B 1 31 ? 0.952 -13.922 0.009 1 98.81 31 CYS B O 1
ATOM 1218 N N . HIS B 1 32 ? -0.296 -12.383 -0.854 1 98.88 32 HIS B N 1
ATOM 1219 C CA . HIS B 1 32 ? 0.07 -11.328 0.084 1 98.88 32 HIS B CA 1
ATOM 1220 C C . HIS B 1 32 ? -1.156 -10.539 0.528 1 98.88 32 HIS B C 1
ATOM 1222 O O . HIS B 1 32 ? -2.039 -10.242 -0.282 1 98.88 32 HIS B O 1
ATOM 1228 N N . PRO B 1 33 ? -1.209 -10.117 1.768 1 98.81 33 PRO B N 1
ATOM 1229 C CA . PRO B 1 33 ? -2.357 -9.336 2.24 1 98.81 33 PRO B CA 1
ATOM 1230 C C . PRO B 1 33 ? -2.635 -8.109 1.38 1 98.81 33 PRO B C 1
ATOM 1232 O O . PRO B 1 33 ? -3.793 -7.812 1.075 1 98.81 33 PRO B O 1
ATOM 1235 N N . MET B 1 34 ? -1.612 -7.457 0.907 1 98.81 34 MET B N 1
ATOM 1236 C CA . MET B 1 34 ? -1.813 -6.23 0.141 1 98.81 34 MET B CA 1
ATOM 1237 C C . MET B 1 34 ? -2.375 -6.539 -1.243 1 98.81 34 MET B C 1
ATOM 1239 O O . MET B 1 34 ? -3.074 -5.711 -1.831 1 98.81 34 MET B O 1
ATOM 1243 N N . VAL B 1 35 ? -2.096 -7.656 -1.79 1 98.81 35 VAL B N 1
ATOM 1244 C CA . VAL B 1 35 ? -2.715 -8.086 -3.039 1 98.81 35 VAL B CA 1
ATOM 1245 C C . VAL B 1 35 ? -4.211 -8.312 -2.824 1 98.81 35 VAL B C 1
ATOM 1247 O O . VAL B 1 35 ? -5.031 -7.887 -3.637 1 98.81 35 VAL B O 1
ATOM 1250 N N . ILE B 1 36 ? -4.535 -8.969 -1.721 1 98.75 36 ILE B N 1
ATOM 1251 C CA . ILE B 1 36 ? -5.934 -9.211 -1.383 1 98.75 36 ILE B CA 1
ATOM 1252 C C . ILE B 1 36 ? -6.66 -7.883 -1.197 1 98.75 36 ILE B C 1
ATOM 1254 O O . ILE B 1 36 ? -7.777 -7.703 -1.688 1 98.75 36 ILE B O 1
ATOM 1258 N N . GLU B 1 37 ? -6.031 -6.973 -0.5 1 98.75 37 GLU B N 1
ATOM 1259 C CA . GLU B 1 37 ? -6.621 -5.652 -0.279 1 98.75 37 GLU B CA 1
ATOM 1260 C C . GLU B 1 37 ? -6.883 -4.938 -1.6 1 98.75 37 GLU B C 1
ATOM 1262 O O . GLU B 1 37 ? -7.941 -4.336 -1.787 1 98.75 37 GLU B O 1
ATOM 1267 N N . GLU B 1 38 ? -5.906 -4.988 -2.49 1 98.44 38 GLU B N 1
ATOM 1268 C CA . GLU B 1 38 ? -6.082 -4.352 -3.793 1 98.44 38 GLU B CA 1
ATOM 1269 C C . GLU B 1 38 ? -7.254 -4.969 -4.555 1 98.44 38 GLU B C 1
ATOM 1271 O O . GLU B 1 38 ? -8.07 -4.25 -5.137 1 98.44 38 GLU B O 1
ATOM 1276 N N . LEU B 1 39 ? -7.355 -6.242 -4.598 1 98.12 39 LEU B N 1
ATOM 1277 C CA . LEU B 1 39 ? -8.453 -6.918 -5.285 1 98.12 39 LEU B CA 1
ATOM 1278 C C . LEU B 1 39 ? -9.789 -6.598 -4.625 1 98.12 39 LEU B C 1
ATOM 1280 O O . LEU B 1 39 ? -10.789 -6.398 -5.312 1 98.12 39 LEU B O 1
ATOM 1284 N N . ALA B 1 40 ? -9.781 -6.539 -3.293 1 98.19 40 ALA B N 1
ATOM 1285 C CA . ALA B 1 40 ? -11 -6.234 -2.545 1 98.19 40 ALA B CA 1
ATOM 1286 C C . ALA B 1 40 ? -11.508 -4.832 -2.871 1 98.19 40 ALA B C 1
ATOM 1288 O O . ALA B 1 40 ? -12.711 -4.566 -2.789 1 98.19 40 ALA B O 1
ATOM 1289 N N . LEU B 1 41 ? -10.617 -3.984 -3.27 1 98.25 41 LEU B N 1
ATOM 1290 C CA . LEU B 1 41 ? -10.984 -2.607 -3.588 1 98.25 41 LEU B CA 1
ATOM 1291 C C . LEU B 1 41 ? -11.414 -2.484 -5.047 1 98.25 41 LEU B C 1
ATOM 1293 O O . LEU B 1 41 ? -12 -1.471 -5.441 1 98.25 41 LEU B O 1
ATOM 1297 N N . GLY B 1 42 ? -11.047 -3.48 -5.844 1 96.81 42 GLY B N 1
ATOM 1298 C CA . GLY B 1 42 ? -11.445 -3.494 -7.242 1 96.81 42 GLY B CA 1
ATOM 1299 C C . GLY B 1 42 ? -12.836 -4.051 -7.461 1 96.81 42 GLY B C 1
ATOM 1300 O O . GLY B 1 42 ? -13.602 -4.211 -6.508 1 96.81 42 GLY B O 1
ATOM 1301 N N . SER B 1 43 ? -13.18 -4.141 -8.758 1 91.44 43 SER B N 1
ATOM 1302 C CA . SER B 1 43 ? -14.453 -4.742 -9.133 1 91.44 43 SER B CA 1
ATOM 1303 C C . SER B 1 43 ? -14.289 -6.223 -9.461 1 91.44 43 SER B C 1
ATOM 1305 O O . SER B 1 43 ? -14.031 -6.582 -10.617 1 91.44 43 SER B O 1
ATOM 1307 N N . VAL B 1 44 ? -14.359 -7.039 -8.508 1 92.19 44 VAL B N 1
ATOM 1308 C CA . VAL B 1 44 ? -14.18 -8.477 -8.68 1 92.19 44 VAL B CA 1
ATOM 1309 C C . VAL B 1 44 ? -15.531 -9.18 -8.562 1 92.19 44 VAL B C 1
ATOM 1311 O O . VAL B 1 44 ? -16.281 -8.938 -7.617 1 92.19 44 VAL B O 1
ATOM 1314 N N . ARG B 1 45 ? -15.82 -9.961 -9.586 1 90.44 45 ARG B N 1
ATOM 1315 C CA . ARG B 1 45 ? -17.016 -10.805 -9.492 1 90.44 45 ARG B CA 1
ATOM 1316 C C . ARG B 1 45 ? -16.828 -11.891 -8.438 1 90.44 45 ARG B C 1
ATOM 1318 O O . ARG B 1 45 ? -15.727 -12.414 -8.266 1 90.44 45 ARG B O 1
ATOM 1325 N N . ASP B 1 46 ? -17.938 -12.289 -7.762 1 93.94 46 ASP B N 1
ATOM 1326 C CA . ASP B 1 46 ? -17.875 -13.305 -6.711 1 93.94 46 ASP B CA 1
ATOM 1327 C C . ASP B 1 46 ? -16.812 -12.953 -5.672 1 93.94 46 ASP B C 1
ATOM 1329 O O . ASP B 1 46 ? -15.953 -13.773 -5.344 1 93.94 46 ASP B O 1
ATOM 1333 N N . ARG B 1 47 ? -16.844 -11.742 -5.258 1 93.56 47 ARG B N 1
ATOM 1334 C CA . ARG B 1 47 ? -15.844 -11.109 -4.398 1 93.56 47 ARG B CA 1
ATOM 1335 C C . ARG B 1 47 ? -15.562 -11.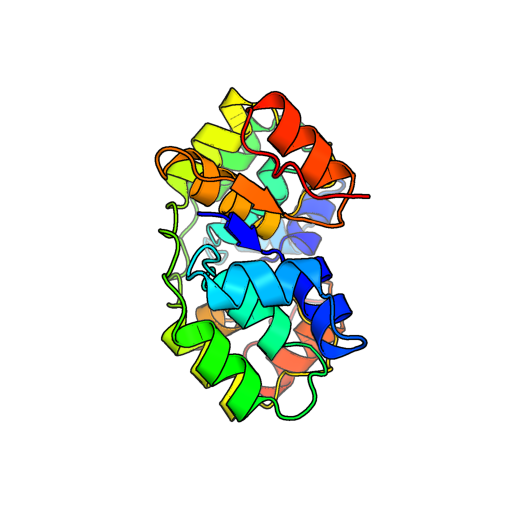961 -3.168 1 93.56 47 ARG B C 1
ATOM 1337 O O . ARG B 1 47 ? -14.406 -12.273 -2.879 1 93.56 47 ARG B O 1
ATOM 1344 N N . ALA B 1 48 ? -16.578 -12.305 -2.43 1 94.31 48 ALA B N 1
ATOM 1345 C CA . ALA B 1 48 ? -16.391 -13.062 -1.193 1 94.31 48 ALA B CA 1
ATOM 1346 C C . ALA B 1 48 ? -15.664 -14.375 -1.455 1 94.31 48 ALA B C 1
ATOM 1348 O O . ALA B 1 48 ? -14.75 -14.75 -0.71 1 94.31 48 ALA B O 1
ATOM 1349 N N . THR B 1 49 ? -16.047 -15.07 -2.469 1 96.62 49 THR B N 1
ATOM 1350 C CA . THR B 1 49 ? -15.43 -16.344 -2.818 1 96.62 49 THR B CA 1
ATOM 1351 C C . THR B 1 49 ? -13.969 -16.172 -3.209 1 96.62 49 THR B C 1
ATOM 1353 O O . THR B 1 49 ? -13.094 -16.875 -2.711 1 96.62 49 THR B O 1
ATOM 1356 N N . VAL B 1 50 ? -13.727 -15.188 -4.074 1 97.12 50 VAL B N 1
ATOM 1357 C CA . VAL B 1 50 ? -12.383 -14.938 -4.57 1 97.12 50 VAL B CA 1
ATOM 1358 C C . VAL B 1 50 ? -11.469 -14.547 -3.414 1 97.12 50 VAL B C 1
ATOM 1360 O O . VAL B 1 50 ? -10.375 -15.102 -3.264 1 97.12 50 VAL B O 1
ATOM 1363 N N . ILE B 1 51 ? -11.883 -13.625 -2.594 1 97.69 51 ILE B N 1
ATOM 1364 C CA . ILE B 1 51 ? -11.094 -13.156 -1.46 1 97.69 51 ILE B CA 1
ATOM 1365 C C . ILE B 1 51 ? -10.836 -14.32 -0.501 1 97.69 51 ILE B C 1
ATOM 1367 O O . ILE B 1 51 ? -9.719 -14.484 -0.004 1 97.69 51 ILE B O 1
ATOM 1371 N N . GLY B 1 52 ? -11.867 -15.102 -0.238 1 97.81 52 GLY B N 1
ATOM 1372 C CA . GLY B 1 52 ? -11.703 -16.266 0.604 1 97.81 52 GLY B CA 1
ATOM 1373 C C . GLY B 1 52 ? -10.68 -17.25 0.069 1 97.81 52 GLY B C 1
ATOM 1374 O O . GLY B 1 52 ? -9.859 -17.781 0.826 1 97.81 52 GLY B O 1
ATOM 1375 N N . LEU B 1 53 ? -10.68 -17.547 -1.207 1 97.38 53 LEU B N 1
ATOM 1376 C CA . LEU B 1 53 ? -9.734 -18.469 -1.832 1 97.38 53 LEU B CA 1
ATOM 1377 C C . LEU B 1 53 ? -8.312 -17.938 -1.734 1 97.38 53 LEU B C 1
ATOM 1379 O O . LEU B 1 53 ? -7.391 -18.672 -1.385 1 97.38 53 LEU B O 1
ATOM 1383 N N . LEU B 1 54 ? -8.18 -16.672 -1.998 1 98.31 54 LEU B N 1
ATOM 1384 C CA . LEU B 1 54 ? -6.852 -16.078 -1.933 1 98.31 54 LEU B CA 1
ATOM 1385 C C . LEU B 1 54 ? -6.316 -16.094 -0.505 1 98.31 54 LEU B C 1
ATOM 1387 O O . LEU B 1 54 ? -5.125 -16.312 -0.289 1 98.31 54 LEU B O 1
ATOM 1391 N N . ALA B 1 55 ? -7.211 -15.828 0.456 1 98.19 55 ALA B N 1
ATOM 1392 C CA . ALA B 1 55 ? -6.824 -15.805 1.865 1 98.19 55 ALA B CA 1
ATOM 1393 C C . ALA B 1 55 ? -6.402 -17.188 2.338 1 98.19 55 ALA B C 1
ATOM 1395 O O . ALA B 1 55 ? -5.762 -17.328 3.385 1 98.19 55 ALA B O 1
ATOM 1396 N N . SER B 1 56 ? -6.773 -18.203 1.602 1 98.12 56 SER B N 1
ATOM 1397 C CA . SER B 1 56 ? -6.457 -19.578 1.989 1 98.12 56 SER B CA 1
ATOM 1398 C C . SER B 1 56 ? -5.102 -20.016 1.438 1 98.12 56 SER B C 1
ATOM 1400 O O . SER B 1 56 ? -4.551 -21.031 1.854 1 98.12 56 SER B O 1
ATOM 1402 N N . LEU B 1 57 ? -4.539 -19.312 0.524 1 98.62 57 LEU B N 1
ATOM 1403 C CA . LEU B 1 57 ? -3.219 -19.609 -0.018 1 98.62 57 LEU B CA 1
ATOM 1404 C C . LEU B 1 57 ? -2.133 -19.344 1.02 1 98.62 57 LEU B C 1
ATOM 1406 O O . LEU B 1 57 ? -2.367 -18.641 2.004 1 98.62 57 LEU B O 1
ATOM 1410 N N . TRP B 1 58 ? -0.985 -20 0.798 1 98.5 58 TRP B N 1
ATOM 1411 C CA . TRP B 1 58 ? 0.164 -19.672 1.636 1 98.5 58 TRP B CA 1
ATOM 1412 C C . TRP B 1 58 ? 0.439 -18.172 1.617 1 98.5 58 TRP B C 1
ATOM 1414 O O . TRP B 1 58 ? 0.5 -17.562 0.549 1 98.5 58 TRP B O 1
ATOM 1424 N N . SER B 1 59 ? 0.579 -17.562 2.777 1 98.69 59 SER B N 1
ATOM 1425 C CA . SER B 1 59 ? 0.733 -16.109 2.877 1 98.69 59 SER B CA 1
ATOM 1426 C C . SER B 1 59 ? 2.205 -15.719 2.951 1 98.69 59 SER B C 1
ATOM 1428 O O . SER B 1 59 ? 2.918 -16.141 3.867 1 98.69 59 SER B O 1
ATOM 1430 N N . PHE B 1 60 ? 2.629 -14.969 1.964 1 98.88 60 PHE B N 1
ATOM 1431 C CA . PHE B 1 60 ? 3.961 -14.391 2.059 1 98.88 60 PHE B CA 1
ATOM 1432 C C . PHE B 1 60 ? 4.062 -13.469 3.271 1 98.88 60 PHE B C 1
ATOM 1434 O O . PHE B 1 60 ? 3.088 -12.82 3.648 1 98.88 60 PHE B O 1
ATOM 1441 N N . PRO B 1 61 ? 5.285 -13.406 3.889 1 98.62 61 PRO B N 1
ATOM 1442 C CA . PRO B 1 61 ? 5.449 -12.516 5.039 1 98.62 61 PRO B CA 1
ATOM 1443 C C . PRO B 1 61 ? 5.324 -11.039 4.668 1 98.62 61 PRO B C 1
ATOM 1445 O O . PRO B 1 61 ? 5.734 -10.641 3.578 1 98.62 61 PRO B O 1
ATOM 1448 N N . VAL B 1 62 ? 4.75 -10.273 5.578 1 98.62 62 VAL B N 1
ATOM 1449 C CA . VAL B 1 62 ? 4.676 -8.82 5.422 1 98.62 62 VAL B CA 1
ATOM 1450 C C . VAL B 1 62 ? 5.949 -8.18 5.973 1 98.62 62 VAL B C 1
ATOM 1452 O O . VAL B 1 62 ? 6.246 -8.297 7.16 1 98.62 62 VAL B O 1
ATOM 1455 N N . VAL B 1 63 ? 6.699 -7.562 5.078 1 98.62 63 VAL B N 1
ATOM 1456 C CA . VAL B 1 63 ? 7.891 -6.859 5.547 1 98.62 63 VAL B CA 1
ATOM 1457 C C . VAL B 1 63 ? 7.484 -5.547 6.211 1 98.62 63 VAL B C 1
ATOM 1459 O O . VAL B 1 63 ? 6.5 -4.918 5.812 1 98.62 63 VAL B O 1
ATOM 1462 N N . SER B 1 64 ? 8.258 -5.156 7.207 1 98.44 64 SER B N 1
ATOM 1463 C CA . SER B 1 64 ? 7.953 -3.959 7.98 1 98.44 64 SER B CA 1
ATOM 1464 C C . SER B 1 64 ? 8.305 -2.695 7.203 1 98.44 64 SER B C 1
ATOM 1466 O O . SER B 1 64 ? 9.016 -2.756 6.195 1 98.44 64 SER B O 1
ATOM 1468 N N . HIS B 1 65 ? 7.777 -1.604 7.707 1 98.56 65 HIS B N 1
ATOM 1469 C CA . HIS B 1 65 ? 8.141 -0.292 7.184 1 98.56 65 HIS B CA 1
ATOM 1470 C C . HIS B 1 65 ? 9.656 -0.12 7.137 1 98.56 65 HIS B C 1
ATOM 1472 O O . HIS B 1 65 ? 10.211 0.288 6.109 1 98.56 65 HIS B O 1
ATOM 1478 N N . ASP B 1 66 ? 10.352 -0.431 8.25 1 98.38 66 ASP B N 1
ATOM 1479 C CA . ASP B 1 66 ? 11.805 -0.26 8.297 1 98.38 66 ASP B CA 1
ATOM 1480 C C . ASP B 1 66 ? 12.492 -1.121 7.238 1 98.38 66 ASP B C 1
ATOM 1482 O O . ASP B 1 66 ? 13.422 -0.668 6.574 1 98.38 66 ASP B O 1
ATOM 1486 N N . GLU B 1 67 ? 12.078 -2.316 7.051 1 98.62 67 GLU B N 1
ATOM 1487 C CA . GLU B 1 67 ? 12.656 -3.223 6.062 1 98.62 67 GLU B CA 1
ATOM 1488 C C . GLU B 1 67 ? 12.453 -2.697 4.645 1 98.62 67 GLU B C 1
ATOM 1490 O O . GLU B 1 67 ? 13.359 -2.758 3.814 1 98.62 67 GLU B O 1
ATOM 1495 N N . VAL B 1 68 ? 11.258 -2.188 4.379 1 98.56 68 VAL B N 1
ATOM 1496 C CA . VAL B 1 68 ? 10.969 -1.654 3.051 1 98.56 68 VAL B CA 1
ATOM 1497 C C . VAL B 1 68 ? 11.828 -0.417 2.793 1 98.56 68 VAL B C 1
ATOM 1499 O O . VAL B 1 68 ? 12.344 -0.231 1.688 1 98.56 68 VAL B O 1
ATOM 1502 N N . MET B 1 69 ? 11.969 0.44 3.828 1 98.5 69 MET B N 1
ATOM 1503 C CA . MET B 1 69 ? 12.781 1.638 3.668 1 98.5 69 MET B CA 1
ATOM 1504 C C . MET B 1 69 ? 14.242 1.271 3.404 1 98.5 69 MET B C 1
ATOM 1506 O O . MET B 1 69 ? 14.906 1.911 2.592 1 98.5 69 MET B O 1
ATOM 1510 N N . VAL B 1 70 ? 14.742 0.258 4.047 1 98.25 70 VAL B N 1
ATOM 1511 C CA . VAL B 1 70 ? 16.094 -0.233 3.799 1 98.25 70 VAL B CA 1
ATOM 1512 C C . VAL B 1 70 ? 16.203 -0.757 2.369 1 98.25 70 VAL B C 1
ATOM 1514 O O . VAL B 1 70 ? 17.172 -0.467 1.666 1 98.25 70 VAL B O 1
ATOM 1517 N N . LEU B 1 71 ? 15.227 -1.481 1.948 1 98.44 71 LEU B N 1
ATOM 1518 C CA . LEU B 1 71 ? 15.188 -2.02 0.592 1 98.44 71 LEU B CA 1
ATOM 1519 C C . LEU B 1 71 ? 15.211 -0.896 -0.439 1 98.44 71 LEU B C 1
ATOM 1521 O O . LEU B 1 71 ? 15.977 -0.944 -1.402 1 98.44 71 LEU B O 1
ATOM 1525 N N . VAL B 1 72 ? 14.359 0.107 -0.268 1 98.25 72 VAL B N 1
ATOM 1526 C CA . VAL B 1 72 ? 14.258 1.244 -1.177 1 98.25 72 VAL B CA 1
ATOM 1527 C C . VAL B 1 72 ? 15.617 1.934 -1.29 1 98.25 72 VAL B C 1
ATOM 1529 O O . VAL B 1 72 ? 16.062 2.26 -2.391 1 98.25 72 VAL B O 1
ATOM 1532 N N . ASP B 1 73 ? 16.266 2.088 -0.164 1 97.12 73 ASP B N 1
ATOM 1533 C CA . ASP B 1 73 ? 17.547 2.768 -0.136 1 97.12 73 ASP B CA 1
ATOM 1534 C C . ASP B 1 73 ? 18.641 1.902 -0.764 1 97.12 73 ASP B C 1
ATOM 1536 O O . ASP B 1 73 ? 19.344 2.344 -1.675 1 97.12 73 ASP B O 1
ATOM 1540 N N . ARG B 1 74 ? 18.734 0.698 -0.392 1 97.31 74 ARG B N 1
ATOM 1541 C CA . ARG B 1 74 ? 19.812 -0.19 -0.818 1 97.31 74 ARG B CA 1
ATOM 1542 C C . ARG B 1 74 ? 19.719 -0.478 -2.312 1 97.31 74 ARG B C 1
ATOM 1544 O O . ARG B 1 74 ? 20.75 -0.576 -2.994 1 97.31 74 ARG B O 1
ATOM 1551 N N . GLN B 1 75 ? 18.5 -0.565 -2.773 1 97.5 75 GLN B N 1
ATOM 1552 C CA . GLN B 1 75 ? 18.344 -0.936 -4.176 1 97.5 75 GLN B CA 1
ATOM 1553 C C . GLN B 1 75 ? 18.031 0.287 -5.035 1 97.5 75 GLN B C 1
ATOM 1555 O O . GLN B 1 75 ? 17.75 0.158 -6.227 1 97.5 75 GLN B O 1
ATOM 1560 N N . GLN B 1 76 ? 18.078 1.447 -4.422 1 96.44 76 GLN B N 1
ATOM 1561 C CA . GLN B 1 76 ? 17.859 2.707 -5.121 1 96.44 76 GLN B CA 1
ATOM 1562 C C . GLN B 1 76 ? 16.594 2.643 -5.977 1 96.44 76 GLN B C 1
ATOM 1564 O O . GLN B 1 76 ? 16.641 2.92 -7.176 1 96.44 76 GLN B O 1
ATOM 1569 N N . LEU B 1 77 ? 15.484 2.416 -5.34 1 97.94 77 LEU B N 1
ATOM 1570 C CA . LEU B 1 77 ? 14.234 2.133 -6.047 1 97.94 77 LEU B CA 1
ATOM 1571 C C . LEU B 1 77 ? 13.484 3.422 -6.359 1 97.94 77 LEU B C 1
ATOM 1573 O O . LEU B 1 77 ? 12.445 3.393 -7.02 1 97.94 77 LEU B O 1
ATOM 1577 N N . TRP B 1 78 ? 13.992 4.555 -5.883 1 96.94 78 TRP B N 1
ATOM 1578 C CA . TRP B 1 78 ? 13.289 5.816 -6.098 1 96.94 78 TRP B CA 1
ATOM 1579 C C . TRP B 1 78 ? 13.359 6.234 -7.562 1 96.94 78 TRP B C 1
ATOM 1581 O O . TRP B 1 78 ? 14.352 5.969 -8.25 1 96.94 78 TRP B O 1
ATOM 1591 N N . GLY B 1 79 ? 12.25 6.891 -8.008 1 96.62 79 GLY B N 1
ATOM 1592 C CA . GLY B 1 79 ? 12.227 7.453 -9.352 1 96.62 79 GLY B CA 1
ATOM 1593 C C . GLY B 1 79 ? 11.984 6.41 -10.43 1 96.62 79 GLY B C 1
ATOM 1594 O O . GLY B 1 79 ? 12.141 6.695 -11.617 1 96.62 79 GLY B O 1
ATOM 1595 N N . ARG B 1 80 ? 11.43 5.254 -10.055 1 97.38 80 ARG B N 1
ATOM 1596 C CA . ARG B 1 80 ? 11.281 4.172 -11.023 1 97.38 80 ARG B CA 1
ATOM 1597 C C . ARG B 1 80 ? 9.812 3.916 -11.328 1 97.38 80 ARG B C 1
ATOM 1599 O O . ARG B 1 80 ? 9.477 3.012 -12.102 1 97.38 80 ARG B O 1
ATOM 1606 N N . GLY B 1 81 ? 8.938 4.633 -10.711 1 97.12 81 GLY B N 1
ATOM 1607 C CA . GLY B 1 81 ? 7.516 4.465 -10.945 1 97.12 81 GLY B CA 1
ATOM 1608 C C . GLY B 1 81 ? 6.906 3.326 -10.156 1 97.12 81 GLY B C 1
ATOM 1609 O O . GLY B 1 81 ? 5.867 2.781 -10.531 1 97.12 81 GLY B O 1
ATOM 1610 N N . LEU B 1 82 ? 7.535 2.926 -9.086 1 98.25 82 LEU B N 1
ATOM 1611 C CA . LEU B 1 82 ? 7.027 1.854 -8.234 1 98.25 82 LEU B CA 1
ATOM 1612 C C . LEU B 1 82 ? 6.137 2.412 -7.129 1 98.25 82 LEU B C 1
ATOM 1614 O O . LEU B 1 82 ? 6.406 3.492 -6.594 1 98.25 82 LEU B O 1
ATOM 1618 N N . SER B 1 83 ? 5.113 1.68 -6.754 1 98.12 83 SER B N 1
ATOM 1619 C CA . SER B 1 83 ? 4.266 2.031 -5.621 1 98.12 83 SER B CA 1
ATOM 1620 C C . SER B 1 83 ? 4.809 1.441 -4.324 1 98.12 83 SER B C 1
ATOM 1622 O O . SER B 1 83 ? 5.727 0.621 -4.344 1 98.12 83 SER B O 1
ATOM 1624 N N . ALA B 1 84 ? 4.195 1.94 -3.244 1 98.5 84 ALA B N 1
ATOM 1625 C CA . ALA B 1 84 ? 4.559 1.355 -1.955 1 98.5 84 ALA B CA 1
ATOM 1626 C C . ALA B 1 84 ? 4.223 -0.133 -1.916 1 98.5 84 ALA B C 1
ATOM 1628 O O . ALA B 1 84 ? 5.02 -0.941 -1.428 1 98.5 84 ALA B O 1
ATOM 1629 N N . VAL B 1 85 ? 3.117 -0.522 -2.492 1 98.56 85 VAL B N 1
ATOM 1630 C CA . VAL B 1 85 ? 2.709 -1.922 -2.523 1 98.56 85 VAL B CA 1
ATOM 1631 C C . VAL B 1 85 ? 3.711 -2.734 -3.34 1 98.56 85 VAL B C 1
ATOM 1633 O O . VAL B 1 85 ? 4.102 -3.834 -2.939 1 98.56 85 VAL B O 1
ATOM 1636 N N . ASP B 1 86 ? 4.199 -2.188 -4.461 1 98.69 86 ASP B N 1
ATOM 1637 C CA . ASP B 1 86 ? 5.215 -2.869 -5.258 1 98.69 86 ASP B CA 1
ATOM 1638 C C . ASP B 1 86 ? 6.449 -3.188 -4.422 1 98.69 86 ASP B C 1
ATOM 1640 O O . ASP B 1 86 ? 6.973 -4.305 -4.473 1 98.69 86 ASP B O 1
ATOM 1644 N N . ALA B 1 87 ? 6.922 -2.215 -3.674 1 98.81 87 ALA B N 1
ATOM 1645 C CA . ALA B 1 87 ? 8.109 -2.4 -2.85 1 98.81 87 ALA B CA 1
ATOM 1646 C C . ALA B 1 87 ? 7.879 -3.467 -1.782 1 98.81 87 ALA B C 1
ATOM 1648 O O . ALA B 1 87 ? 8.766 -4.277 -1.501 1 98.81 87 ALA B O 1
ATOM 1649 N N . HIS B 1 88 ? 6.711 -3.445 -1.189 1 98.88 88 HIS B N 1
ATOM 1650 C CA . HIS B 1 88 ? 6.371 -4.461 -0.198 1 98.88 88 HIS B CA 1
ATOM 1651 C C . HIS B 1 88 ? 6.355 -5.852 -0.818 1 98.88 88 HIS B C 1
ATOM 1653 O O . HIS B 1 88 ? 6.875 -6.805 -0.23 1 98.88 88 HIS B O 1
ATOM 1659 N N . LEU B 1 89 ? 5.762 -5.961 -2.014 1 98.88 89 LEU B N 1
ATOM 1660 C CA . LEU B 1 89 ? 5.703 -7.258 -2.678 1 98.88 89 LEU B CA 1
ATOM 1661 C C . LEU B 1 89 ? 7.102 -7.746 -3.039 1 98.88 89 LEU B C 1
ATOM 1663 O O . LEU B 1 89 ? 7.422 -8.922 -2.84 1 98.88 89 LEU B O 1
ATOM 1667 N N . MET B 1 90 ? 7.906 -6.871 -3.535 1 98.75 90 MET B N 1
ATOM 1668 C CA . MET B 1 90 ? 9.281 -7.238 -3.863 1 98.75 90 MET B CA 1
ATOM 1669 C C . MET B 1 90 ? 10.039 -7.672 -2.613 1 98.75 90 MET B C 1
ATOM 1671 O O . MET B 1 90 ? 10.711 -8.711 -2.617 1 98.75 90 MET B O 1
ATOM 1675 N N . GLY B 1 91 ? 9.953 -6.848 -1.534 1 98.81 91 GLY B N 1
ATOM 1676 C CA . GLY B 1 91 ? 10.594 -7.215 -0.28 1 98.81 91 GLY B CA 1
ATOM 1677 C C . GLY B 1 91 ? 10.133 -8.562 0.251 1 98.81 91 GLY B C 1
ATOM 1678 O O . GLY B 1 91 ? 10.945 -9.359 0.726 1 98.81 91 GLY B O 1
ATOM 1679 N N . SER B 1 92 ? 8.852 -8.844 0.175 1 98.88 92 SER B N 1
ATOM 1680 C CA . SER B 1 92 ? 8.281 -10.102 0.632 1 98.88 92 SER B CA 1
ATOM 1681 C C . SER B 1 92 ? 8.852 -11.281 -0.145 1 98.88 92 SER B C 1
ATOM 1683 O O . SER B 1 92 ? 9.188 -12.312 0.443 1 98.88 92 SER B O 1
ATOM 1685 N N . ALA B 1 93 ? 8.922 -11.141 -1.436 1 98.75 93 ALA B N 1
ATOM 1686 C CA . ALA B 1 93 ? 9.508 -12.195 -2.252 1 98.75 93 ALA B CA 1
ATOM 1687 C C . ALA B 1 93 ? 10.977 -12.422 -1.883 1 98.75 93 ALA B C 1
ATOM 1689 O O . ALA B 1 93 ? 11.438 -13.562 -1.818 1 98.75 93 ALA B O 1
ATOM 1690 N N . MET B 1 94 ? 11.695 -11.391 -1.612 1 98.44 94 MET B N 1
ATOM 1691 C CA . MET B 1 94 ? 13.133 -11.453 -1.352 1 98.44 94 MET B CA 1
ATOM 1692 C C . MET B 1 94 ? 13.414 -12.156 -0.033 1 98.44 94 MET B C 1
ATOM 1694 O O . MET B 1 94 ? 14.461 -12.789 0.126 1 98.44 94 MET B O 1
ATOM 1698 N N . VAL B 1 95 ? 12.516 -12.039 0.952 1 98.25 95 VAL B N 1
ATOM 1699 C CA . VAL B 1 95 ? 12.805 -12.57 2.279 1 98.25 95 VAL B CA 1
ATOM 1700 C C . VAL B 1 95 ? 12.5 -14.062 2.316 1 98.25 95 VAL B C 1
ATOM 1702 O O . VAL B 1 95 ? 12.945 -14.773 3.217 1 98.25 95 VAL B O 1
ATOM 1705 N N . VAL B 1 96 ? 11.711 -14.555 1.366 1 98.31 96 VAL B N 1
ATOM 1706 C CA . VAL B 1 96 ? 11.383 -15.969 1.276 1 98.31 96 VAL B CA 1
ATOM 1707 C C . VAL B 1 96 ? 12.438 -16.688 0.434 1 98.31 96 VAL B C 1
ATOM 1709 O O . VAL B 1 96 ? 12.695 -16.297 -0.708 1 98.31 96 VAL B O 1
ATOM 1712 N N . ARG B 1 97 ? 13.078 -17.719 1.038 1 97.88 97 ARG B N 1
ATOM 1713 C CA . ARG B 1 97 ? 14.055 -18.5 0.276 1 97.88 97 ARG B CA 1
ATOM 1714 C C . ARG B 1 97 ? 13.43 -19.062 -0.995 1 97.88 97 ARG B C 1
ATOM 1716 O O . ARG B 1 97 ? 12.438 -19.797 -0.934 1 97.88 97 ARG B O 1
ATOM 1723 N N . GLY B 1 98 ? 14.023 -18.625 -2.115 1 97.06 98 GLY B N 1
ATOM 1724 C CA . GLY B 1 98 ? 13.523 -19.094 -3.395 1 97.06 98 GLY B CA 1
ATOM 1725 C C . GLY B 1 98 ? 12.25 -18.406 -3.832 1 97.06 98 GLY B C 1
ATOM 1726 O O . GLY B 1 98 ? 11.633 -18.797 -4.828 1 97.06 98 GLY B O 1
ATOM 1727 N N . GLY B 1 99 ? 11.805 -17.406 -3.072 1 98.38 99 GLY B N 1
ATOM 1728 C CA . GLY B 1 99 ? 10.617 -16.656 -3.422 1 98.38 99 GLY B CA 1
ATOM 1729 C C . GLY B 1 99 ? 10.758 -15.875 -4.715 1 98.38 99 GLY B C 1
ATOM 1730 O O . GLY B 1 99 ? 11.82 -15.328 -5.004 1 98.38 99 GLY B O 1
ATOM 1731 N N . GLN B 1 100 ? 9.664 -15.852 -5.504 1 98.69 100 GLN B N 1
ATOM 1732 C CA . GLN B 1 100 ? 9.625 -15.102 -6.754 1 98.69 100 GLN B CA 1
ATOM 1733 C C . GLN B 1 100 ? 8.344 -14.273 -6.855 1 98.69 100 GLN B C 1
ATOM 1735 O O . GLN B 1 100 ? 7.332 -14.609 -6.234 1 98.69 100 GLN B O 1
ATOM 1740 N N . LEU B 1 101 ? 8.461 -13.211 -7.625 1 98.75 101 LEU B N 1
ATOM 1741 C CA . LEU B 1 101 ? 7.305 -12.352 -7.852 1 98.75 101 LEU B CA 1
ATOM 1742 C C . LEU B 1 101 ? 6.879 -12.391 -9.312 1 98.75 101 LEU B C 1
ATOM 1744 O O . LEU B 1 101 ? 7.695 -12.164 -10.211 1 98.75 101 LEU B O 1
ATOM 1748 N N . TRP B 1 102 ? 5.605 -12.75 -9.562 1 98.62 102 TRP B N 1
ATOM 1749 C CA . TRP B 1 102 ? 5 -12.727 -10.891 1 98.62 102 TRP B CA 1
ATOM 1750 C C . TRP B 1 102 ? 4.102 -11.508 -11.055 1 98.62 102 TRP B C 1
ATOM 1752 O O . TRP B 1 102 ? 3.088 -11.375 -10.367 1 98.62 102 TRP B O 1
ATOM 1762 N N . THR B 1 103 ? 4.473 -10.648 -11.945 1 98.06 103 THR B N 1
ATOM 1763 C CA . THR B 1 103 ? 3.736 -9.406 -12.172 1 98.06 103 THR B CA 1
ATOM 1764 C C . THR B 1 103 ? 3.695 -9.062 -13.656 1 98.06 103 THR B C 1
ATOM 1766 O O . THR B 1 103 ? 4.57 -9.477 -14.422 1 98.06 103 THR B O 1
ATOM 1769 N N . ARG B 1 104 ? 2.619 -8.344 -14.008 1 96.31 104 ARG B N 1
ATOM 1770 C CA . ARG B 1 104 ? 2.529 -7.824 -15.375 1 96.31 104 ARG B CA 1
ATOM 1771 C C . ARG B 1 104 ? 3.066 -6.398 -15.453 1 96.31 104 ARG B C 1
ATOM 1773 O O . ARG B 1 104 ? 3.232 -5.855 -16.547 1 96.31 104 ARG B O 1
ATOM 1780 N N . ASP B 1 105 ? 3.328 -5.809 -14.328 1 96.94 105 ASP B N 1
ATOM 1781 C CA . ASP B 1 105 ? 3.938 -4.484 -14.312 1 96.94 105 ASP B CA 1
ATOM 1782 C C . ASP B 1 105 ? 5.41 -4.551 -14.711 1 96.94 105 ASP B C 1
ATOM 1784 O O . ASP B 1 105 ? 6.234 -5.105 -13.977 1 96.94 105 ASP B O 1
ATOM 1788 N N . LYS B 1 106 ? 5.738 -3.881 -15.82 1 97.25 106 LYS B N 1
ATOM 1789 C CA . LYS B 1 106 ? 7.078 -3.975 -16.391 1 97.25 106 LYS B CA 1
ATOM 1790 C C . LYS B 1 106 ? 8.109 -3.332 -15.477 1 97.25 106 LYS B C 1
ATOM 1792 O O . LYS B 1 106 ? 9.242 -3.809 -15.375 1 97.25 106 LYS B O 1
ATOM 1797 N N . ARG B 1 107 ? 7.805 -2.244 -14.844 1 98.06 107 ARG B N 1
ATOM 1798 C CA . ARG B 1 107 ? 8.734 -1.562 -13.945 1 98.06 107 ARG B CA 1
ATOM 1799 C C . ARG B 1 107 ? 9.039 -2.416 -12.719 1 98.06 107 ARG B C 1
ATOM 1801 O O . ARG B 1 107 ? 10.195 -2.551 -12.328 1 98.06 107 ARG B O 1
ATOM 1808 N N . LEU B 1 108 ? 7.98 -2.988 -12.203 1 98.38 108 LEU B N 1
ATOM 1809 C CA . LEU B 1 108 ? 8.172 -3.877 -11.062 1 98.38 108 LEU B CA 1
ATOM 1810 C C . LEU B 1 108 ? 8.93 -5.133 -11.477 1 98.38 108 LEU B C 1
ATOM 1812 O O . LEU B 1 108 ? 9.812 -5.598 -10.75 1 98.38 108 LEU B O 1
ATOM 1816 N N . ARG B 1 109 ? 8.641 -5.68 -12.594 1 98.06 109 ARG B N 1
ATOM 1817 C CA . ARG B 1 109 ? 9.352 -6.863 -13.07 1 98.06 109 ARG B CA 1
ATOM 1818 C C . ARG B 1 109 ? 10.844 -6.586 -13.219 1 98.06 109 ARG B C 1
ATOM 1820 O O . ARG B 1 109 ? 11.672 -7.395 -1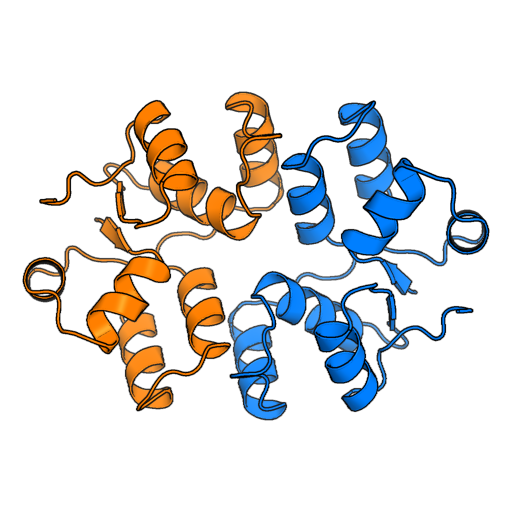2.797 1 98.06 109 ARG B O 1
ATOM 1827 N N . THR B 1 110 ? 11.148 -5.457 -13.805 1 98.12 110 THR B N 1
ATOM 1828 C CA . THR B 1 110 ? 12.547 -5.078 -13.992 1 98.12 110 THR B CA 1
ATOM 1829 C C . THR B 1 110 ? 13.266 -4.973 -12.648 1 98.12 110 THR B C 1
ATOM 1831 O O . THR B 1 110 ? 14.367 -5.488 -12.484 1 98.12 110 THR B O 1
ATOM 1834 N N . ALA B 1 111 ? 12.648 -4.348 -11.688 1 98.38 111 ALA B N 1
ATOM 1835 C CA . ALA B 1 111 ? 13.234 -4.23 -10.352 1 98.38 111 ALA B CA 1
ATOM 1836 C C . ALA B 1 111 ? 13.461 -5.605 -9.727 1 98.38 111 ALA B C 1
ATOM 1838 O O . ALA B 1 111 ? 14.492 -5.844 -9.094 1 98.38 111 ALA B O 1
ATOM 1839 N N . CYS B 1 112 ? 12.547 -6.516 -9.906 1 98.44 112 CYS B N 1
ATOM 1840 C CA . CYS B 1 112 ? 12.648 -7.859 -9.352 1 98.44 112 CYS B CA 1
ATOM 1841 C C . CYS B 1 112 ? 13.75 -8.648 -10.055 1 98.44 112 CYS B C 1
ATOM 1843 O O . CYS B 1 112 ? 14.438 -9.461 -9.422 1 98.44 112 CYS B O 1
ATOM 1845 N N . GLU B 1 113 ? 13.883 -8.438 -11.359 1 98.12 113 GLU B N 1
ATOM 1846 C CA . GLU B 1 113 ? 14.953 -9.094 -12.102 1 98.12 113 GLU B CA 1
ATOM 1847 C C . GLU B 1 113 ? 16.328 -8.688 -11.57 1 98.12 113 GLU B C 1
ATOM 1849 O O . GLU B 1 113 ? 17.203 -9.531 -11.414 1 98.12 113 GLU B O 1
ATOM 1854 N N . GLU B 1 114 ? 16.453 -7.449 -11.281 1 98 114 GLU B N 1
ATOM 1855 C CA . GLU B 1 114 ? 17.719 -6.926 -10.758 1 98 114 GLU B CA 1
ATOM 1856 C C . GLU B 1 114 ? 18.078 -7.57 -9.422 1 98 114 GLU B C 1
ATOM 1858 O O . GLU B 1 114 ? 19.25 -7.637 -9.055 1 98 114 GLU B O 1
ATOM 1863 N N . GLN B 1 115 ? 17.078 -8.031 -8.695 1 97.12 115 GLN B N 1
ATOM 1864 C CA . GLN B 1 115 ? 17.297 -8.625 -7.379 1 97.12 115 GLN B CA 1
ATOM 1865 C C . GLN B 1 115 ? 17.172 -10.141 -7.434 1 97.12 115 GLN B C 1
ATOM 1867 O O . GLN B 1 115 ? 17.281 -10.82 -6.406 1 97.12 115 GLN B O 1
ATOM 1872 N N . GLY B 1 116 ? 16.891 -10.711 -8.609 1 96.81 116 GLY B N 1
ATOM 1873 C CA . GLY B 1 116 ? 16.875 -12.148 -8.82 1 96.81 116 GLY B CA 1
ATOM 1874 C C . GLY B 1 116 ? 15.602 -12.805 -8.297 1 96.81 116 GLY B C 1
ATOM 1875 O O . GLY B 1 116 ? 15.609 -13.992 -7.977 1 96.81 116 GLY B O 1
ATOM 1876 N N . VAL B 1 117 ? 14.523 -12 -8.195 1 98.12 117 VAL B N 1
ATOM 1877 C CA . VAL B 1 117 ? 13.328 -12.594 -7.605 1 98.12 117 VAL B CA 1
ATOM 1878 C C . VAL B 1 117 ? 12.172 -12.539 -8.602 1 98.12 117 VAL B C 1
ATOM 1880 O O . VAL B 1 117 ? 11.023 -12.82 -8.25 1 98.12 117 VAL B O 1
ATOM 1883 N N . ALA B 1 118 ? 12.422 -12.141 -9.836 1 97.88 118 ALA B N 1
ATOM 1884 C CA . ALA B 1 118 ? 11.375 -12.156 -10.844 1 97.88 118 ALA B CA 1
ATOM 1885 C C . ALA B 1 118 ? 11.016 -13.586 -11.234 1 97.88 118 ALA B C 1
ATOM 1887 O O . ALA B 1 118 ? 11.898 -14.414 -11.477 1 97.88 118 ALA B O 1
ATOM 1888 N N . ALA B 1 119 ? 9.727 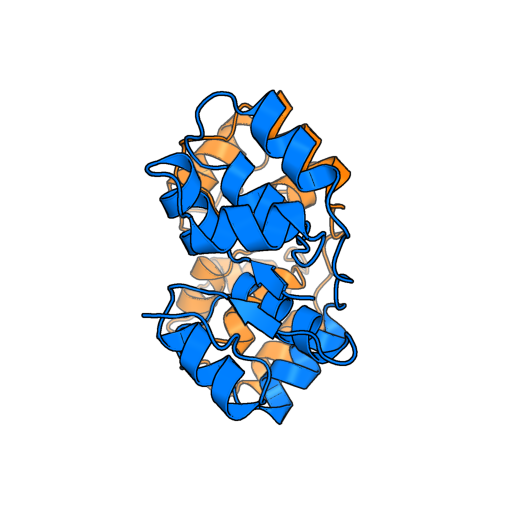-13.836 -11.203 1 94.94 119 ALA B N 1
ATOM 1889 C CA . ALA B 1 119 ? 9.297 -15.164 -11.656 1 94.94 119 ALA B CA 1
ATOM 1890 C C . ALA B 1 119 ? 9.562 -15.352 -13.148 1 94.94 119 ALA B C 1
ATOM 1892 O O . ALA B 1 119 ? 9.414 -14.406 -13.93 1 94.94 119 ALA B O 1
ATOM 1893 N N . THR B 1 120 ? 10.031 -16.547 -13.445 1 80.88 120 THR B N 1
ATOM 1894 C CA . THR B 1 120 ? 10.227 -16.906 -14.844 1 80.88 120 THR B CA 1
ATOM 1895 C C . THR B 1 120 ? 8.945 -17.469 -15.445 1 80.88 120 THR B C 1
ATOM 1897 O O . THR B 1 120 ? 8.492 -18.547 -15.078 1 80.88 120 THR B O 1
ATOM 1900 N N . THR B 1 121 ? 8.016 -16.547 -15.781 1 70.56 121 THR B N 1
ATOM 1901 C CA . THR B 1 121 ? 6.766 -17.109 -16.281 1 70.56 121 THR B CA 1
ATOM 1902 C C . THR B 1 121 ? 6.684 -16.984 -17.797 1 70.56 121 THR B C 1
ATOM 1904 O O . THR B 1 121 ? 7.23 -16.047 -18.375 1 70.56 121 THR B O 1
ATOM 1907 N N . PRO B 1 122 ? 6.207 -18.078 -18.469 1 57.25 122 PRO B N 1
ATOM 1908 C CA . PRO B 1 122 ? 6.102 -18.094 -19.922 1 57.25 122 PRO B CA 1
ATOM 1909 C C . PRO B 1 122 ? 5.328 -16.906 -20.469 1 57.25 122 PRO B C 1
ATOM 1911 O O . PRO B 1 122 ? 4.438 -16.375 -19.797 1 57.25 122 PRO B O 1
ATOM 1914 N N . ARG B 1 123 ? 6.074 -16.078 -21.312 1 48.91 123 ARG B N 1
ATOM 1915 C CA . ARG B 1 123 ? 5.387 -15.016 -22.031 1 48.91 123 ARG B CA 1
ATOM 1916 C C . ARG B 1 123 ? 4.16 -15.547 -22.766 1 48.91 123 ARG B C 1
ATOM 1918 O O . ARG B 1 123 ? 4.137 -16.703 -23.188 1 48.91 123 ARG B O 1
#

Foldseek 3Di:
DEEEALQRVVCCQVPNDVVVVVCVVVLNYAYEPVSLVVVLVDDGPPNVVVSVVNVPHHYQDFDDPVQLVCVCVVLVLPPQPDDPVLSRSLSSQLVDVLRAYEDPDPSSQVSSVVVPRHDPDDD/DEEEALQRVVVCQVPNDVVVVVCVVVLNYAYEPVSLVVLLPDDGPPNVVVSVVNVPHHYQDFDDPVQLVCVCVVLVLPPQPDDPVLSRSLSSQLVDVLRAYEDPDPSSQVSSVVVPRHDPDDD

Organism: NCBI:txid1656884

pLDDT: mean 96.49, std 6.45, range [48.91, 98.88]

Nearest PDB structures (foldseek):
  3h87-assembly1_B  TM=7.184E-01  e=6.486E-04  Mycobacterium tuberculosis H37Rv
  2lcq-assembly1_A  TM=7.145E-01  e=2.364E-03  Pyrococcus horikoshii OT3
  5sv2-assembly1_A-2  TM=7.238E-01  e=1.500E-02  Mycobacterium tuberculosis H37Rv
  5h4g-assembly1_B  TM=6.508E-01  e=1.762E-01  Pyrococcus horikoshii OT3
  3h87-assembly1_B  TM=7.278E-01  e=5.625E-04  Mycobacterium tuberculosis H37Rv

InterPro domains:
  IPR002716 PIN domain [PF01850] (2-111)
  IPR022907 VapC family [MF_00265] (2-119)
  IPR029060 PIN-like domain superfamily [SSF88723] (1-118)

Secondary structure (DSSP, 8-state):
-EEEPHHHHHHHHHS--HHHHHHHHTT-EEE-HHHHHHHHHS--TTHHHHHHHHHHSEEPP---HHHHHHHHHHTT-TTS---HHHHHHHHHHHHSTT-EEE-S-HHHHHHHHHTT-B-----/-EEEPHHHHHHHHHS--HHHHHHHHTT-EEE-HHHHHHHHHS--TTHHHHHHHHHHSEEPP---HHHHHHHHHHTT-TTS---HHHHHHHHHHHHSTT-EEE-S-HHHHHHHHHTT-B-----

Radius of gyration: 18.4 Å; Cα contacts (8 Å, |Δi|>4): 373; chains: 2; bounding box: 38×56×40 Å

Sequence (246 aa):
MILVDTSVWIDHLHRRDEHLASLLERDEVGCHPMVIEELALGSVRDRATVIGLLASLWSFPVVSHDEVMVLVDRQQLWGRGLSAVDAHLMGSAMVVRGGQLWTRDKRLRTACEEQGVAATTPRMILVDTSVWIDHLHRRDEHLASLLERDEVGCHPMVIEELALGSVRDRATVIGLLASLWSFPVVSHDEVMVLVDRQQLWGRGLSAVDAHLMGSAMVVRGGQLWTRDKRLRTACEEQGVAATTPR

Solvent-accessible surface area (backbone atoms only — not comparable to full-atom values): 13490 Å² total; per-residue (Å²): 82,31,36,56,34,55,63,45,51,54,46,31,75,75,45,80,41,66,66,61,52,53,36,51,75,66,71,39,44,29,28,40,69,66,40,52,44,40,51,61,23,37,84,54,80,64,45,71,60,52,53,54,55,50,69,68,36,54,67,50,63,83,64,49,68,68,55,43,52,48,48,39,59,76,64,59,44,41,65,57,83,56,50,52,66,53,47,40,53,50,49,24,20,66,74,36,88,78,22,14,39,38,59,72,49,65,59,57,38,51,57,26,49,77,70,70,21,41,48,91,64,88,128,80,30,38,56,32,54,63,46,50,54,47,32,75,75,46,78,41,67,66,60,50,52,36,51,74,66,70,40,44,28,29,41,68,66,38,52,45,40,50,60,24,36,83,53,82,64,45,71,61,51,53,53,55,50,69,67,36,52,67,51,63,81,62,49,70,68,57,42,54,49,47,39,60,77,65,59,45,42,65,58,82,56,50,52,66,53,48,42,52,52,50,23,20,65,73,36,89,77,21,14,38,39,58,72,50,64,58,59,38,52,57,26,49,77,70,71,24,41,45,89,64,87,129